Protein AF-A0A7S2PUB2-F1 (afdb_monomer_lite)

Foldseek 3Di:
DVCDPPDDQDWDDAPPVRPDTHSPDFDDQQAFDKDWDFDADDDPDPPQDPGDPVSRHDGPDIDGGWHFPPQADEAEAEAQAWDKDFQGDGGQAAFQKKWFWFQDAADSPDPPFTHQFPQAAPSRIWDTADPGRGMTTGDPPPSRGRNGAFDKIWTFIDGHPDPRDGSNRRSHTNHIYTYWDFPPPPDDDDDDPPDWDKAFQGHGHQAAFQDKDFAAPDPPDQGQDQQFAQSRIWDTADPSNGMTGGPPDLDPPDDPPDPNRSHD

Secondary structure (DSSP, 8-state):
-TT--SS--PPPPPBGGGTB----SS---SPSEEEEEEE-PPPSSTT----SGGG--EEEEEEEE-EESSS-EEEEEETTS-EEE----EES--TT-EEEEESS---TT--SPP-B-TT-GGGGBPPPPBTTTTBEEE--GGG----SPSEEEEEEEE-TTS--SSGGG--EEEEEEEEEEESSS-------TTS--EE----EES--TT---B--SSTTSS-PPTT-GGGGBPPPPBTTTTBEESSSS----TTS---TTT--

pLDDT: mean 85.51, std 14.09, range [28.73, 97.69]

Structure (mmCIF, N/CA/C/O backbone):
data_AF-A0A7S2PUB2-F1
#
_entry.id   AF-A0A7S2PUB2-F1
#
loop_
_atom_site.group_PDB
_atom_site.id
_atom_site.type_symbol
_atom_site.label_atom_id
_atom_site.label_alt_id
_atom_site.label_comp_id
_atom_site.label_asym_id
_atom_site.label_entity_id
_atom_site.label_seq_id
_atom_site.pdbx_PDB_ins_code
_atom_site.Cartn_x
_atom_site.Cartn_y
_atom_site.Cartn_z
_atom_site.occupancy
_atom_site.B_iso_or_equiv
_atom_site.auth_seq_id
_atom_site.auth_comp_id
_atom_site.auth_asym_id
_atom_site.auth_atom_id
_atom_site.pdbx_PDB_model_num
ATOM 1 N N . ASN A 1 1 ? -8.194 2.544 -19.625 1.00 35.78 1 ASN A N 1
ATOM 2 C CA . ASN A 1 1 ? -7.190 2.677 -18.557 1.00 35.78 1 ASN A CA 1
ATOM 3 C C . ASN A 1 1 ? -6.970 4.168 -18.332 1.00 35.78 1 ASN A C 1
ATOM 5 O O . ASN A 1 1 ? -6.420 4.793 -19.231 1.00 35.78 1 ASN A O 1
ATOM 9 N N . PRO A 1 2 ? -7.516 4.771 -17.263 1.00 28.73 2 PRO A N 1
ATOM 10 C CA . PRO A 1 2 ? -7.493 6.224 -17.072 1.00 28.73 2 PRO A CA 1
ATOM 11 C C . PRO A 1 2 ? -6.107 6.784 -16.695 1.00 28.73 2 PRO A C 1
ATOM 13 O O . PRO A 1 2 ? -5.958 7.994 -16.638 1.00 28.73 2 PRO A O 1
ATOM 16 N N . ALA A 1 3 ? -5.095 5.926 -16.526 1.00 44.19 3 ALA A N 1
ATOM 17 C CA . ALA A 1 3 ? -3.694 6.294 -16.316 1.00 44.19 3 ALA A CA 1
ATOM 18 C C . ALA A 1 3 ? -2.796 5.815 -17.476 1.00 44.19 3 ALA A C 1
ATOM 20 O O . ALA A 1 3 ? -1.755 5.199 -17.267 1.00 44.19 3 ALA A O 1
ATOM 21 N N . ALA A 1 4 ? -3.215 6.019 -18.730 1.00 41.09 4 ALA A N 1
ATOM 22 C CA . ALA A 1 4 ? -2.257 5.908 -19.829 1.00 41.09 4 ALA A CA 1
ATOM 23 C C . ALA A 1 4 ? -1.217 7.031 -19.645 1.00 41.09 4 ALA A C 1
ATOM 25 O O . ALA A 1 4 ? -1.635 8.181 -19.487 1.00 41.09 4 ALA A O 1
ATOM 26 N N . PRO A 1 5 ? 0.098 6.740 -19.635 1.00 52.00 5 PRO A N 1
ATOM 27 C CA . PRO A 1 5 ? 1.104 7.782 -19.491 1.00 52.00 5 PRO A CA 1
ATOM 28 C C . PRO A 1 5 ? 0.893 8.841 -20.575 1.00 52.00 5 PRO A C 1
ATOM 30 O O . PRO A 1 5 ? 0.582 8.515 -21.724 1.00 52.00 5 PRO A O 1
ATOM 33 N N . GLY A 1 6 ? 1.070 10.114 -20.218 1.00 50.59 6 GLY A N 1
ATOM 34 C CA . GLY A 1 6 ? 0.914 11.252 -21.134 1.00 50.59 6 GLY A CA 1
ATOM 35 C C . GLY A 1 6 ? 1.875 11.244 -22.336 1.00 50.59 6 GLY A C 1
ATOM 36 O O . GLY A 1 6 ? 1.812 12.145 -23.169 1.00 50.59 6 GLY A O 1
ATOM 37 N N . GLY A 1 7 ? 2.744 10.232 -22.453 1.00 61.38 7 GLY A N 1
ATOM 38 C CA . GLY A 1 7 ? 3.671 10.024 -23.557 1.00 61.38 7 GLY A CA 1
ATOM 39 C C . GLY A 1 7 ? 3.946 8.542 -23.832 1.00 61.38 7 GLY A C 1
ATOM 40 O O . GLY A 1 7 ? 3.734 7.670 -22.992 1.00 61.38 7 GLY A O 1
ATOM 41 N N . LEU A 1 8 ? 4.425 8.259 -25.044 1.00 70.38 8 LEU A N 1
ATOM 42 C CA . LEU A 1 8 ? 4.936 6.941 -25.422 1.00 70.38 8 LEU A CA 1
ATOM 43 C C . LEU A 1 8 ? 6.273 6.676 -24.699 1.00 70.38 8 LEU A C 1
ATOM 45 O O . LEU A 1 8 ? 7.053 7.619 -24.558 1.00 70.38 8 LEU A O 1
ATOM 49 N N . PRO A 1 9 ? 6.593 5.426 -24.305 1.00 77.50 9 PRO A N 1
ATOM 50 C CA . PRO A 1 9 ? 7.840 5.070 -23.613 1.00 77.50 9 PRO A CA 1
ATOM 51 C C . PRO A 1 9 ? 9.048 5.032 -24.571 1.00 77.50 9 PRO A C 1
ATOM 53 O O . PRO A 1 9 ? 9.783 4.047 -24.656 1.00 77.50 9 PRO A O 1
ATOM 56 N N . ILE A 1 10 ? 9.235 6.097 -25.346 1.00 84.62 10 ILE A N 1
ATOM 57 C CA . ILE A 1 10 ? 10.332 6.249 -26.299 1.00 84.62 10 ILE A CA 1
ATOM 58 C C . ILE A 1 10 ? 11.530 6.825 -25.542 1.00 84.62 10 ILE A C 1
ATOM 60 O O . ILE A 1 10 ? 11.405 7.846 -24.865 1.00 84.62 10 ILE A O 1
ATOM 64 N N . SER A 1 11 ? 12.691 6.175 -25.651 1.00 86.56 11 SER A N 1
ATOM 65 C CA . SER A 1 11 ? 13.925 6.715 -25.084 1.00 86.56 11 SER A CA 1
ATOM 66 C C . SER A 1 11 ? 14.281 8.039 -25.757 1.00 86.56 11 SER A C 1
ATOM 68 O O . SER A 1 11 ? 13.934 8.294 -26.912 1.00 86.56 11 SER A O 1
ATOM 70 N N . GLN A 1 12 ? 15.085 8.852 -25.088 1.00 84.94 12 GLN A N 1
ATOM 71 C CA . GLN A 1 12 ? 15.802 9.915 -25.777 1.00 84.94 12 GLN A CA 1
ATOM 72 C C . GLN A 1 12 ? 16.770 9.325 -26.822 1.00 84.94 12 GLN A C 1
ATOM 74 O O . GLN A 1 12 ? 17.041 8.116 -26.841 1.00 84.94 12 GLN A O 1
ATOM 79 N N . ALA A 1 13 ? 17.266 10.178 -27.722 1.00 83.81 13 ALA A N 1
ATOM 80 C CA . ALA A 1 13 ? 18.209 9.761 -28.753 1.00 83.81 13 ALA A CA 1
ATOM 81 C C . ALA A 1 13 ? 19.461 9.148 -28.112 1.00 83.81 13 ALA A C 1
ATOM 83 O O . ALA A 1 13 ? 19.980 9.665 -27.124 1.00 83.81 13 ALA A O 1
ATOM 84 N N . ALA A 1 14 ? 19.935 8.042 -28.684 1.00 87.12 14 ALA A N 1
ATOM 85 C CA . ALA A 1 14 ? 21.073 7.323 -28.141 1.00 87.12 14 ALA A CA 1
ATOM 86 C C . ALA A 1 14 ? 22.329 8.208 -28.109 1.00 87.12 14 ALA A C 1
ATOM 88 O O . ALA A 1 14 ? 22.644 8.897 -29.083 1.00 87.12 14 ALA A O 1
ATOM 89 N N . VAL A 1 15 ? 23.064 8.154 -27.002 1.00 86.50 15 VAL A N 1
ATOM 90 C CA . VAL A 1 15 ? 24.342 8.858 -26.814 1.00 86.50 15 VAL A CA 1
ATOM 91 C C . VAL A 1 15 ? 25.502 7.861 -26.831 1.00 86.50 15 VAL A C 1
ATOM 93 O O . VAL A 1 15 ? 25.302 6.668 -27.063 1.00 86.50 15 VAL A O 1
ATOM 96 N N . ALA A 1 16 ? 26.733 8.350 -26.646 1.00 88.38 16 ALA A N 1
ATOM 97 C CA . ALA A 1 16 ? 27.944 7.522 -26.609 1.00 88.38 16 ALA A CA 1
ATOM 98 C C . ALA A 1 16 ? 28.097 6.602 -27.843 1.00 88.38 16 ALA A C 1
ATOM 100 O O . ALA A 1 16 ? 28.327 5.406 -27.723 1.00 88.38 16 ALA A O 1
ATOM 101 N N . ASN A 1 17 ? 27.953 7.159 -29.051 1.00 86.00 17 ASN A N 1
ATOM 102 C CA . ASN A 1 17 ? 27.989 6.401 -30.313 1.00 86.00 17 ASN A CA 1
ATOM 103 C C . ASN A 1 17 ? 26.926 5.289 -30.410 1.00 86.00 17 ASN A C 1
ATOM 105 O O . ASN A 1 17 ? 27.150 4.264 -31.049 1.00 86.00 17 ASN A O 1
ATOM 109 N N . GLY A 1 18 ? 25.755 5.500 -29.805 1.00 82.88 18 GLY A N 1
ATOM 110 C CA . GLY A 1 18 ? 24.614 4.596 -29.936 1.00 82.88 18 GLY A CA 1
ATOM 111 C C . GLY A 1 18 ? 24.583 3.455 -28.922 1.00 82.88 18 GLY A C 1
ATOM 112 O O . GLY A 1 18 ? 23.776 2.543 -29.079 1.00 82.88 18 GLY A O 1
ATOM 113 N N . THR A 1 19 ? 25.439 3.483 -27.900 1.00 87.81 19 THR A N 1
ATOM 114 C CA . THR A 1 19 ? 25.488 2.433 -26.871 1.00 87.81 19 THR A CA 1
ATOM 115 C C . THR A 1 19 ? 24.647 2.757 -25.641 1.00 87.81 19 THR A C 1
ATOM 117 O O . THR A 1 19 ? 24.327 1.853 -24.875 1.00 87.81 19 THR A O 1
ATOM 120 N N . HIS A 1 20 ? 24.295 4.027 -25.419 1.00 88.94 20 HIS A N 1
ATOM 121 C CA . HIS A 1 20 ? 23.603 4.473 -24.209 1.00 88.94 20 HIS A CA 1
ATOM 122 C C . HIS A 1 20 ? 22.223 5.040 -24.549 1.00 88.94 20 HIS A C 1
ATOM 124 O O . HIS A 1 20 ? 22.101 5.951 -25.370 1.00 88.94 20 HIS A O 1
ATOM 130 N N . PHE A 1 21 ? 21.197 4.537 -23.865 1.00 88.00 21 PHE A N 1
ATOM 131 C CA . PHE A 1 21 ? 19.800 4.951 -23.998 1.00 88.00 21 PHE A CA 1
ATOM 132 C C . PHE A 1 21 ? 19.269 5.368 -22.627 1.00 88.00 21 PHE A C 1
ATOM 134 O O . PHE A 1 21 ? 19.649 4.789 -21.612 1.00 88.00 21 PHE A O 1
ATOM 141 N N . TYR A 1 22 ? 18.405 6.379 -22.592 1.00 85.75 22 TYR A N 1
ATOM 142 C CA . TYR A 1 22 ? 17.863 6.924 -21.350 1.00 85.75 22 TYR A CA 1
ATOM 143 C C . TYR A 1 22 ? 16.426 7.407 -21.556 1.00 85.75 22 TYR A C 1
ATOM 145 O O . TYR A 1 22 ? 16.087 7.942 -22.611 1.00 85.75 22 TYR A O 1
ATOM 153 N N . TRP A 1 23 ? 15.574 7.224 -20.548 1.00 85.69 23 TRP A N 1
ATOM 154 C CA . TRP A 1 23 ? 14.140 7.550 -20.593 1.00 85.69 23 TRP A CA 1
ATOM 155 C C . TRP A 1 23 ? 13.808 8.829 -19.808 1.00 85.69 23 TRP A C 1
ATOM 157 O O . TRP A 1 23 ? 12.678 9.054 -19.391 1.00 85.69 23 TRP A O 1
ATOM 167 N N . GLY A 1 24 ? 14.804 9.706 -19.654 1.00 82.00 24 GLY A N 1
ATOM 168 C CA . GLY A 1 24 ? 14.689 10.940 -18.883 1.00 82.00 24 GLY A CA 1
ATOM 169 C C . GLY A 1 24 ? 14.922 10.728 -17.387 1.00 82.00 24 GLY A C 1
ATOM 170 O O . GLY A 1 24 ? 15.603 9.788 -16.987 1.00 82.00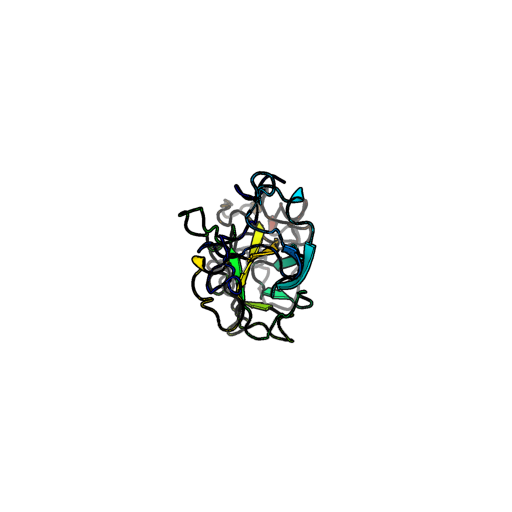 24 GLY A O 1
ATOM 171 N N . HIS A 1 25 ? 14.390 11.650 -16.584 1.00 81.12 25 HIS A N 1
ATOM 172 C CA . HIS A 1 25 ? 14.598 11.709 -15.131 1.00 81.12 25 HIS A CA 1
ATOM 173 C C . HIS A 1 25 ? 13.385 11.237 -14.319 1.00 81.12 25 HIS A C 1
ATOM 175 O O . HIS A 1 25 ? 13.434 11.248 -13.095 1.00 81.12 25 HIS A O 1
ATOM 181 N N . VAL A 1 26 ? 12.295 10.858 -14.990 1.00 82.12 26 VAL A N 1
ATOM 182 C CA . VAL A 1 26 ? 11.083 10.366 -14.332 1.00 82.12 26 VAL A CA 1
ATOM 183 C C . VAL A 1 26 ? 11.307 8.902 -13.939 1.00 82.12 26 VAL A C 1
ATOM 185 O O . VAL A 1 26 ? 11.663 8.108 -14.815 1.00 82.12 26 VAL A O 1
ATOM 188 N N . PRO A 1 27 ? 11.119 8.531 -12.659 1.00 84.00 27 PRO A N 1
ATOM 189 C CA . PRO A 1 27 ? 11.226 7.148 -12.215 1.00 84.00 27 PRO A CA 1
ATOM 190 C C . PRO A 1 27 ? 10.280 6.220 -12.979 1.00 84.00 27 PRO A C 1
ATOM 192 O O . PRO A 1 27 ? 9.153 6.580 -13.319 1.00 84.00 27 PRO A O 1
ATOM 195 N N . VAL A 1 28 ? 10.742 5.000 -13.240 1.00 87.19 28 VAL A N 1
ATOM 196 C CA . VAL A 1 28 ? 9.928 3.962 -13.872 1.00 87.19 28 VAL A CA 1
ATOM 197 C C . VAL A 1 28 ? 8.985 3.376 -12.820 1.00 87.19 28 VAL A C 1
ATOM 199 O O . VAL A 1 28 ? 9.444 2.756 -11.869 1.00 87.19 28 VAL A O 1
ATOM 202 N N . SER A 1 29 ? 7.674 3.551 -13.002 1.00 87.88 29 SER A N 1
ATOM 203 C CA . SER A 1 29 ? 6.628 3.056 -12.087 1.00 87.88 29 SER A CA 1
ATOM 204 C C . SER A 1 29 ? 5.840 1.855 -12.627 1.00 87.88 29 SER A C 1
ATOM 206 O O . SER A 1 29 ? 4.866 1.418 -12.016 1.00 87.88 29 SER A O 1
ATOM 208 N N . THR A 1 30 ? 6.227 1.312 -13.788 1.00 88.19 30 THR A N 1
ATOM 209 C CA . THR A 1 30 ? 5.590 0.101 -14.332 1.00 88.19 30 THR A CA 1
ATOM 210 C C . THR A 1 30 ? 5.931 -1.115 -13.459 1.00 88.19 30 THR A C 1
ATOM 212 O O . THR A 1 30 ? 7.037 -1.163 -12.919 1.00 88.19 30 THR A O 1
ATOM 215 N N . PRO A 1 31 ? 5.034 -2.113 -13.335 1.00 91.06 31 PRO A N 1
ATOM 216 C CA . PRO A 1 31 ? 5.314 -3.335 -12.582 1.00 91.06 31 PRO A CA 1
ATOM 217 C C . PRO A 1 31 ? 6.600 -4.030 -13.030 1.00 91.06 31 PRO A C 1
ATOM 219 O O . PRO A 1 31 ? 6.976 -3.938 -14.201 1.00 91.06 31 PRO A O 1
ATOM 222 N N . GLY A 1 32 ? 7.234 -4.790 -12.138 1.00 93.06 32 GLY A N 1
ATOM 223 C CA . GLY A 1 32 ? 8.369 -5.634 -12.506 1.00 93.06 32 GLY A CA 1
ATOM 224 C C . GLY A 1 32 ? 7.998 -6.646 -13.595 1.00 93.06 32 GLY A C 1
ATOM 225 O O . GLY A 1 32 ? 6.824 -6.894 -13.868 1.00 93.06 32 GLY A O 1
ATOM 226 N N . GLY A 1 33 ? 8.993 -7.229 -14.256 1.00 92.88 33 GLY A N 1
ATOM 227 C CA . GLY A 1 33 ? 8.762 -8.258 -15.266 1.00 92.88 33 GLY A CA 1
ATOM 228 C C . GLY A 1 33 ? 9.744 -8.238 -16.427 1.00 92.88 33 GLY A C 1
ATOM 229 O O . GLY A 1 33 ? 10.770 -7.559 -16.419 1.00 92.88 33 GLY A O 1
ATOM 230 N N . LEU A 1 34 ? 9.410 -9.023 -17.449 1.00 93.19 34 LEU A N 1
ATOM 231 C CA . LEU A 1 34 ? 10.197 -9.174 -18.669 1.00 93.19 34 LEU A CA 1
ATOM 232 C C . LEU A 1 34 ? 9.532 -8.399 -19.806 1.00 93.19 34 LEU A C 1
ATOM 234 O O . LEU A 1 34 ? 8.451 -8.758 -20.276 1.00 93.19 34 LEU A O 1
ATOM 238 N N . TYR A 1 35 ? 10.206 -7.355 -20.269 1.00 92.50 35 TYR A N 1
ATOM 239 C CA . TYR A 1 35 ? 9.751 -6.486 -21.348 1.00 92.50 35 TYR A CA 1
ATOM 240 C C . TYR A 1 35 ? 10.625 -6.674 -22.587 1.00 92.50 35 TYR A C 1
ATOM 242 O O . TYR A 1 35 ? 11.792 -7.035 -22.485 1.00 92.50 35 TYR A O 1
ATOM 250 N N . ARG A 1 36 ? 10.093 -6.411 -23.784 1.00 93.81 36 ARG A N 1
ATOM 251 C CA . ARG A 1 36 ? 10.906 -6.431 -25.012 1.00 93.81 36 ARG A CA 1
ATOM 252 C C . ARG A 1 36 ? 11.543 -5.074 -25.261 1.00 93.81 36 ARG A C 1
ATOM 254 O O . ARG A 1 36 ? 10.848 -4.059 -25.292 1.00 93.81 36 ARG A O 1
ATOM 261 N N . LEU A 1 37 ? 12.843 -5.077 -25.527 1.00 92.44 37 LEU A N 1
ATOM 262 C CA . LEU A 1 37 ? 13.561 -3.928 -26.059 1.00 92.44 37 LEU A CA 1
ATOM 263 C C . LEU A 1 37 ? 13.349 -3.894 -27.565 1.00 92.44 37 LEU A C 1
ATOM 265 O O . LEU A 1 37 ? 13.851 -4.738 -28.298 1.00 92.44 37 LEU A O 1
ATOM 269 N N . CYS A 1 38 ? 12.587 -2.912 -28.027 1.00 93.06 38 CYS A N 1
ATOM 270 C CA . CYS A 1 38 ? 12.308 -2.736 -29.443 1.00 93.06 38 CYS A CA 1
ATOM 271 C C . CYS A 1 38 ? 13.112 -1.542 -29.964 1.00 93.06 38 CYS A C 1
ATOM 273 O O . CYS A 1 38 ? 13.086 -0.467 -29.368 1.00 93.06 38 CYS A O 1
ATOM 275 N N . TRP A 1 39 ? 13.827 -1.725 -31.070 1.00 91.31 39 TRP A N 1
ATOM 276 C CA . TRP A 1 39 ? 14.733 -0.733 -31.642 1.00 91.31 39 TRP A CA 1
ATOM 277 C C . TRP A 1 39 ? 14.207 -0.151 -32.955 1.00 91.31 39 TRP A C 1
ATOM 279 O O . TRP A 1 39 ? 13.583 -0.837 -33.774 1.00 91.31 39 TRP A O 1
ATOM 289 N N . CYS A 1 40 ? 14.516 1.130 -33.153 1.00 88.38 40 CYS A N 1
ATOM 290 C CA . CYS A 1 40 ? 14.295 1.888 -34.374 1.00 88.38 40 CYS A CA 1
ATOM 291 C C . CYS A 1 40 ? 15.574 2.661 -34.723 1.00 88.38 40 CYS A C 1
ATOM 293 O O . CYS A 1 40 ? 16.226 3.237 -33.850 1.00 88.38 40 CYS A O 1
ATOM 295 N N . SER A 1 41 ? 15.929 2.693 -36.007 1.00 85.75 41 SER A N 1
ATOM 296 C CA . SER A 1 41 ? 17.021 3.529 -36.499 1.00 85.75 41 SER A CA 1
ATOM 297 C C . SER A 1 41 ? 16.575 4.987 -36.590 1.00 85.75 41 SER A C 1
ATOM 299 O O . SER A 1 41 ? 15.669 5.295 -37.367 1.00 85.75 41 SER A O 1
ATOM 301 N N . ASN A 1 42 ? 17.257 5.890 -35.882 1.00 71.88 42 ASN A N 1
ATOM 302 C CA . ASN A 1 42 ? 17.163 7.329 -36.145 1.00 71.88 42 ASN A CA 1
ATOM 303 C C . ASN A 1 42 ? 17.570 7.583 -37.614 1.00 71.88 42 ASN A C 1
ATOM 305 O O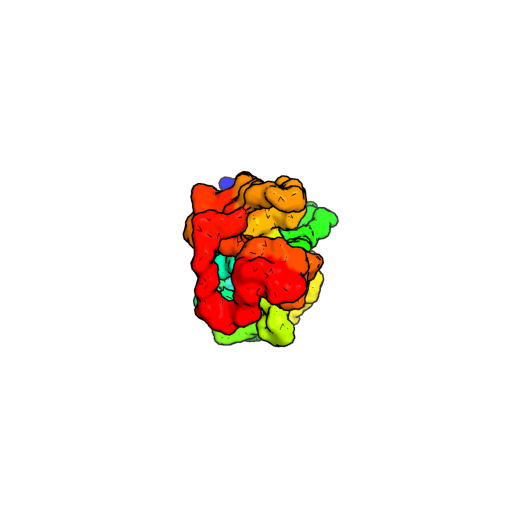 . ASN A 1 42 ? 18.578 7.017 -38.057 1.00 71.88 42 ASN A O 1
ATOM 309 N N . PRO A 1 43 ? 16.809 8.350 -38.411 1.00 64.06 43 PRO A N 1
ATOM 310 C CA . PRO A 1 43 ? 16.974 8.331 -39.849 1.00 64.06 43 PRO A CA 1
ATOM 311 C C . PRO A 1 43 ? 18.300 8.949 -40.285 1.00 64.06 43 PRO A C 1
ATOM 313 O O . PRO A 1 43 ? 18.557 10.128 -40.068 1.00 64.06 43 PRO A O 1
ATOM 316 N N . VAL A 1 44 ? 19.071 8.180 -41.053 1.00 56.62 44 VAL A N 1
ATOM 317 C CA . VAL A 1 44 ? 19.894 8.740 -42.139 1.00 56.62 44 VAL A CA 1
ATOM 318 C C . VAL A 1 44 ? 19.004 9.038 -43.372 1.00 56.62 44 VAL A C 1
ATOM 320 O O . VAL A 1 44 ? 19.436 9.704 -44.306 1.00 56.62 44 VAL A O 1
ATOM 323 N N . ALA A 1 45 ? 17.739 8.581 -43.380 1.00 53.06 45 ALA A N 1
ATOM 324 C CA . ALA A 1 45 ? 16.797 8.684 -44.500 1.00 53.06 45 ALA A CA 1
ATOM 325 C C . ALA A 1 45 ? 15.422 9.257 -44.082 1.00 53.06 45 ALA A C 1
ATOM 327 O O . ALA A 1 45 ? 14.857 8.786 -43.101 1.00 53.06 45 ALA A O 1
ATOM 328 N N . PRO A 1 46 ? 14.802 10.170 -44.854 1.00 55.41 46 PRO A N 1
ATOM 329 C CA . PRO A 1 46 ? 13.631 10.976 -44.451 1.00 55.41 46 PRO A CA 1
ATOM 330 C C . PRO A 1 46 ? 12.322 10.215 -44.130 1.00 55.41 46 PRO A C 1
ATOM 332 O O . PRO A 1 46 ? 11.315 10.850 -43.833 1.00 55.41 46 PRO A O 1
ATOM 335 N N . ALA A 1 47 ? 12.309 8.878 -44.195 1.00 57.53 47 ALA A N 1
ATOM 336 C CA . ALA A 1 47 ? 11.130 8.032 -43.992 1.00 57.53 47 ALA A CA 1
ATOM 337 C C . ALA A 1 47 ? 11.144 7.190 -42.695 1.00 57.53 47 ALA A C 1
ATOM 339 O O . ALA A 1 47 ? 10.127 6.574 -42.379 1.00 57.53 47 ALA A O 1
ATOM 340 N N . ALA A 1 48 ? 12.255 7.133 -41.949 1.00 60.81 48 ALA A N 1
ATOM 341 C CA . ALA A 1 48 ? 12.329 6.382 -40.690 1.00 60.81 48 ALA A CA 1
ATOM 342 C C . ALA A 1 48 ? 12.133 7.331 -39.503 1.00 60.81 48 ALA A C 1
ATOM 344 O O . ALA A 1 48 ? 13.083 7.932 -39.026 1.00 60.81 48 ALA A O 1
ATOM 345 N N . ASN A 1 49 ? 10.900 7.488 -39.029 1.00 75.94 49 ASN A N 1
ATOM 346 C CA . ASN A 1 49 ? 10.626 8.275 -37.828 1.00 75.94 49 ASN A CA 1
ATOM 347 C C . ASN A 1 49 ? 10.452 7.320 -36.650 1.00 75.94 49 ASN A C 1
ATOM 349 O O . ASN A 1 49 ? 9.607 6.446 -36.729 1.00 75.94 49 ASN A O 1
ATOM 353 N N . CYS A 1 50 ? 11.203 7.479 -35.560 1.00 85.69 50 CYS A N 1
ATOM 354 C CA . CYS A 1 50 ? 11.022 6.693 -34.331 1.00 85.69 50 CYS A CA 1
ATOM 355 C C . CYS A 1 50 ? 9.970 7.359 -33.431 1.00 85.69 50 CYS A C 1
ATOM 357 O O . CYS A 1 50 ? 10.274 7.809 -32.329 1.00 85.69 50 CYS A O 1
ATOM 359 N N . SER A 1 51 ? 8.749 7.517 -33.952 1.00 84.25 51 SER A N 1
ATOM 360 C CA . SER A 1 51 ? 7.720 8.400 -33.371 1.00 84.25 51 SER A CA 1
ATOM 361 C C . SER A 1 51 ? 6.491 7.663 -32.840 1.00 84.25 51 SER A C 1
ATOM 363 O O . SER A 1 51 ? 5.710 8.226 -32.073 1.00 84.25 51 SER A O 1
ATOM 365 N N . ARG A 1 52 ? 6.296 6.410 -33.255 1.00 86.38 52 ARG A N 1
ATOM 366 C CA . ARG A 1 52 ? 5.170 5.550 -32.887 1.00 86.38 52 ARG A CA 1
ATOM 367 C C . ARG A 1 52 ? 5.686 4.164 -32.509 1.00 86.38 52 ARG A C 1
ATOM 369 O O . ARG A 1 52 ? 6.704 3.736 -33.049 1.00 86.38 52 ARG A O 1
ATOM 376 N N . PRO A 1 53 ? 4.959 3.395 -31.678 1.00 87.62 53 PRO A N 1
ATOM 377 C CA . PRO A 1 53 ? 5.363 2.030 -31.331 1.00 87.62 53 PRO A CA 1
ATOM 378 C C . PRO A 1 53 ? 5.598 1.131 -32.554 1.00 87.62 53 PRO A C 1
ATOM 380 O O . PRO A 1 53 ? 6.499 0.302 -32.552 1.00 87.62 53 PRO A O 1
ATOM 383 N N . SER A 1 54 ? 4.840 1.341 -33.637 1.00 87.88 54 SER A N 1
ATOM 384 C CA . SER A 1 54 ? 4.965 0.603 -34.903 1.00 87.88 54 SER A CA 1
ATOM 385 C C . SER A 1 54 ? 6.294 0.794 -35.641 1.00 87.88 54 SER A C 1
ATOM 387 O O . SER A 1 54 ? 6.566 0.059 -36.598 1.00 87.88 54 SER A O 1
ATOM 389 N N . ASP A 1 55 ? 7.083 1.793 -35.246 1.00 87.62 55 ASP A N 1
ATOM 390 C CA . ASP A 1 55 ? 8.361 2.135 -35.872 1.00 87.62 55 ASP A CA 1
ATOM 391 C C . ASP A 1 55 ? 9.513 1.320 -35.249 1.00 87.62 55 ASP A C 1
ATOM 393 O O . ASP A 1 55 ? 10.528 1.062 -35.896 1.00 87.62 55 ASP A O 1
ATOM 397 N N . PHE A 1 56 ? 9.324 0.818 -34.024 1.00 90.38 56 PHE A N 1
ATOM 398 C CA . PHE A 1 56 ? 10.283 0.000 -33.279 1.00 90.38 56 PHE A CA 1
ATOM 399 C C . PHE A 1 56 ? 10.081 -1.485 -33.597 1.00 90.38 56 PHE A C 1
ATOM 401 O O . PHE A 1 56 ? 9.543 -2.251 -32.804 1.00 90.38 56 PHE A O 1
ATOM 408 N N . ARG A 1 57 ? 10.453 -1.892 -34.815 1.00 88.94 57 ARG A N 1
ATOM 409 C CA . ARG A 1 57 ? 10.163 -3.245 -35.333 1.00 88.94 57 ARG A CA 1
ATOM 410 C C . ARG A 1 57 ? 11.235 -4.287 -35.038 1.00 88.94 57 ARG A C 1
ATOM 412 O O . ARG A 1 57 ? 10.978 -5.474 -35.221 1.00 88.94 57 ARG A O 1
ATOM 419 N N . THR A 1 58 ? 12.432 -3.856 -34.656 1.00 92.00 58 THR A N 1
ATOM 420 C CA . THR A 1 58 ? 13.561 -4.768 -34.439 1.00 92.00 58 THR A CA 1
ATOM 421 C C . THR A 1 58 ? 13.600 -5.172 -32.976 1.00 92.00 58 THR A C 1
ATOM 423 O O . THR A 1 58 ? 13.717 -4.303 -32.118 1.00 92.00 58 THR A O 1
ATOM 426 N N . ASP A 1 59 ? 13.515 -6.469 -32.689 1.00 94.94 59 ASP A N 1
ATOM 427 C CA . ASP A 1 59 ? 13.748 -6.992 -31.342 1.00 94.94 59 ASP A CA 1
ATOM 428 C C . ASP A 1 59 ? 15.247 -6.899 -31.025 1.00 94.94 59 ASP A C 1
ATOM 430 O O . ASP A 1 59 ? 16.076 -7.520 -31.692 1.00 94.94 59 ASP A O 1
ATOM 434 N N . ALA A 1 60 ? 15.587 -6.060 -30.053 1.00 93.25 60 ALA A N 1
ATOM 435 C CA . ALA A 1 60 ? 16.946 -5.835 -29.583 1.00 93.25 60 ALA A CA 1
ATOM 436 C C . ALA A 1 60 ? 17.266 -6.637 -28.311 1.00 93.25 60 ALA A C 1
ATOM 438 O O . ALA A 1 60 ? 18.406 -6.595 -27.846 1.00 93.25 60 ALA A O 1
ATOM 439 N N . GLY A 1 61 ? 16.294 -7.362 -27.746 1.00 94.88 61 GLY A N 1
ATOM 440 C CA . GLY A 1 61 ? 16.473 -8.187 -26.557 1.00 94.88 61 GLY A CA 1
ATOM 441 C C . GLY A 1 61 ? 15.384 -7.997 -25.504 1.00 94.88 61 GLY A C 1
ATOM 442 O O . GLY A 1 61 ? 14.301 -7.471 -25.757 1.00 94.88 61 GLY A O 1
ATOM 443 N N . THR A 1 62 ? 15.680 -8.442 -24.282 1.00 94.81 62 THR A N 1
ATOM 444 C CA . THR A 1 62 ? 14.759 -8.380 -23.138 1.00 94.81 62 THR A CA 1
ATOM 445 C C . THR A 1 62 ? 15.256 -7.372 -22.107 1.00 94.81 62 THR A C 1
ATOM 447 O O . THR A 1 62 ? 16.421 -7.396 -21.719 1.00 94.81 62 THR A O 1
ATOM 450 N N . LEU A 1 63 ? 14.362 -6.498 -21.651 1.00 92.44 63 LEU A N 1
ATOM 451 C CA . LEU A 1 63 ? 14.544 -5.656 -20.479 1.00 92.44 63 LEU A CA 1
ATOM 452 C C . LEU A 1 63 ? 13.958 -6.383 -19.272 1.00 92.44 63 LEU A C 1
ATOM 454 O O . LEU A 1 63 ? 12.750 -6.603 -19.192 1.00 92.44 63 LEU A O 1
ATOM 458 N N . HIS A 1 64 ? 14.831 -6.747 -18.343 1.00 93.44 64 HIS A N 1
ATOM 459 C CA . HIS A 1 64 ? 14.449 -7.282 -17.047 1.00 93.44 64 HIS A CA 1
ATOM 460 C C . HIS A 1 64 ? 14.207 -6.098 -16.116 1.00 93.44 64 HIS A C 1
ATOM 462 O O . HIS A 1 64 ? 15.137 -5.342 -15.838 1.00 93.44 64 HIS A O 1
ATOM 468 N N . LEU A 1 65 ? 12.967 -5.920 -15.671 1.00 93.69 65 LEU A N 1
ATOM 469 C CA . LEU A 1 65 ? 12.618 -4.895 -14.701 1.00 93.69 65 LEU A CA 1
ATOM 470 C C . LEU A 1 65 ? 12.372 -5.552 -13.347 1.00 93.69 65 LEU A C 1
ATOM 472 O O . LEU A 1 65 ? 11.507 -6.418 -13.217 1.00 93.69 65 LEU A O 1
ATOM 476 N N . VAL A 1 66 ? 13.160 -5.143 -12.360 1.00 95.19 66 VAL A N 1
ATOM 477 C CA . VAL A 1 66 ? 13.043 -5.615 -10.982 1.00 95.19 66 VAL A CA 1
ATOM 478 C C . VAL A 1 66 ? 11.802 -5.007 -10.340 1.00 95.19 66 VAL A C 1
ATOM 480 O O . VAL A 1 66 ? 11.543 -3.817 -10.523 1.00 95.19 66 VAL A O 1
ATOM 483 N N . GLY A 1 67 ? 11.041 -5.817 -9.610 1.00 95.00 67 GLY A N 1
ATOM 484 C CA . GLY A 1 67 ? 9.935 -5.335 -8.789 1.00 95.00 67 GLY A CA 1
ATOM 485 C C . GLY A 1 67 ? 8.706 -6.250 -8.768 1.00 95.00 67 GLY A C 1
ATOM 486 O O . GLY A 1 67 ? 8.731 -7.359 -9.316 1.00 95.00 67 GLY A O 1
ATOM 487 N N . PRO A 1 68 ? 7.607 -5.787 -8.148 1.00 95.12 68 PRO A N 1
ATOM 488 C CA . PRO A 1 68 ? 6.381 -6.554 -7.954 1.00 95.12 68 PRO A CA 1
ATOM 489 C C . PRO A 1 68 ? 5.752 -7.014 -9.270 1.00 95.12 68 PRO A C 1
ATOM 491 O O . PRO A 1 68 ? 5.617 -6.238 -10.220 1.00 95.12 68 PRO A O 1
ATOM 494 N N . TRP A 1 69 ? 5.330 -8.277 -9.313 1.00 93.12 69 TRP A N 1
ATOM 495 C CA . TRP A 1 69 ? 4.680 -8.895 -10.468 1.00 93.12 69 TRP A CA 1
ATOM 496 C C . TRP A 1 69 ? 3.856 -10.121 -10.043 1.00 93.12 69 TRP A C 1
ATOM 498 O O . TRP A 1 69 ? 4.417 -11.014 -9.413 1.00 93.12 69 TRP A O 1
ATOM 508 N N . PRO A 1 70 ? 2.583 -10.243 -10.468 1.00 87.06 70 PRO A N 1
ATOM 509 C CA . PRO A 1 70 ? 1.832 -9.295 -11.292 1.00 87.06 70 PRO A CA 1
ATOM 510 C C . PRO A 1 70 ? 1.592 -7.973 -10.552 1.00 87.06 70 PRO A C 1
ATOM 512 O O . PRO A 1 70 ? 1.524 -7.939 -9.330 1.00 87.06 70 PRO A O 1
ATOM 515 N N . GLY A 1 71 ? 1.489 -6.868 -11.293 1.00 72.94 71 GLY A N 1
ATOM 516 C CA . GLY A 1 71 ? 1.537 -5.514 -10.719 1.00 72.94 71 GLY A CA 1
ATOM 517 C C . GLY A 1 71 ? 0.411 -5.115 -9.762 1.00 72.94 71 GLY A C 1
ATOM 518 O O . GLY A 1 71 ? 0.449 -4.022 -9.225 1.00 72.94 71 GLY A O 1
ATOM 519 N N . LEU A 1 72 ? -0.608 -5.950 -9.557 1.00 84.12 72 LEU A N 1
ATOM 520 C CA . LEU A 1 72 ? -1.699 -5.669 -8.625 1.00 84.12 72 LEU A CA 1
ATOM 521 C C . LEU A 1 72 ? -1.945 -6.897 -7.754 1.00 84.12 72 LEU A C 1
ATOM 523 O O . LEU A 1 72 ? -2.653 -7.824 -8.151 1.00 84.12 72 LEU A O 1
ATOM 527 N N . GLN A 1 73 ? -1.352 -6.890 -6.566 1.00 92.94 73 GLN A N 1
ATOM 528 C CA . GLN A 1 73 ? -1.536 -7.917 -5.548 1.00 92.94 73 GLN A CA 1
ATOM 529 C C . GLN A 1 73 ? -2.465 -7.406 -4.446 1.00 92.94 73 GLN A C 1
ATOM 531 O O . GLN A 1 73 ? -2.419 -6.240 -4.056 1.00 92.94 73 GLN A O 1
ATOM 536 N N . GLY A 1 74 ? -3.350 -8.278 -3.966 1.00 95.38 74 GLY A N 1
ATOM 537 C CA . GLY A 1 74 ? -4.272 -7.977 -2.873 1.00 95.38 74 GLY A CA 1
ATOM 538 C C . GLY A 1 74 ? -3.783 -8.579 -1.561 1.00 95.38 74 GLY A C 1
ATOM 539 O O . GLY A 1 74 ? -3.403 -9.755 -1.527 1.00 95.38 74 GLY A O 1
ATOM 540 N N . ARG A 1 75 ? -3.820 -7.785 -0.489 1.00 96.31 75 ARG A N 1
ATOM 541 C CA . ARG A 1 75 ? -3.527 -8.206 0.889 1.00 96.31 75 ARG A CA 1
ATOM 542 C C . ARG A 1 75 ? -4.574 -7.657 1.849 1.00 96.31 75 ARG A C 1
ATOM 544 O O . ARG A 1 75 ? -5.263 -6.693 1.523 1.00 96.31 75 ARG A O 1
ATOM 551 N N . THR A 1 76 ? -4.714 -8.290 3.010 1.00 96.50 76 THR A N 1
ATOM 552 C CA . THR A 1 76 ? -5.688 -7.890 4.033 1.00 96.50 76 THR A CA 1
ATOM 553 C C . THR A 1 76 ? -5.029 -7.848 5.405 1.00 96.50 76 THR A C 1
ATOM 555 O O . THR A 1 76 ? -4.341 -8.793 5.771 1.00 96.50 76 THR A O 1
ATOM 558 N N . CYS A 1 77 ? -5.281 -6.780 6.156 1.00 96.12 77 CYS A N 1
ATOM 559 C CA . CYS A 1 77 ? -4.944 -6.646 7.571 1.00 96.12 77 CYS A CA 1
ATOM 560 C C . CYS A 1 77 ? -6.185 -6.236 8.371 1.00 96.12 77 CYS A C 1
ATOM 562 O O . CYS A 1 77 ? -7.195 -5.821 7.801 1.00 96.12 77 CYS A O 1
ATOM 564 N N . VAL A 1 78 ? -6.122 -6.357 9.694 1.00 95.31 78 VAL A N 1
ATOM 565 C CA . VAL A 1 78 ? -7.225 -6.010 10.600 1.00 95.31 78 VAL A CA 1
ATOM 566 C C . VAL A 1 78 ? -6.760 -4.905 11.541 1.00 95.31 78 VAL A C 1
ATOM 568 O O . VAL A 1 78 ? -5.681 -4.996 12.127 1.00 95.31 78 VAL A O 1
ATOM 571 N N . ALA A 1 79 ? -7.562 -3.852 11.684 1.00 94.75 79 ALA A N 1
ATOM 572 C CA . ALA A 1 79 ? -7.277 -2.779 12.623 1.00 94.75 79 ALA A CA 1
ATOM 573 C C . ALA A 1 79 ? -7.254 -3.323 14.065 1.00 94.75 79 ALA A C 1
ATOM 575 O O . ALA A 1 79 ? -8.131 -4.078 14.475 1.00 94.75 79 ALA A O 1
ATOM 576 N N . GLY A 1 80 ? -6.246 -2.935 14.840 1.00 92.00 80 GLY A N 1
ATOM 577 C CA . GLY A 1 80 ? -5.977 -3.442 16.183 1.00 92.00 80 GLY A CA 1
ATOM 578 C C . GLY A 1 80 ? -5.173 -4.744 16.226 1.00 92.00 80 GLY A C 1
ATOM 579 O O . GLY A 1 80 ? -4.950 -5.248 17.322 1.00 92.00 80 GLY A O 1
ATOM 580 N N . GLN A 1 81 ? -4.722 -5.277 15.084 1.00 91.62 81 GLN A N 1
ATOM 581 C CA . GLN A 1 81 ? -3.860 -6.463 15.020 1.00 91.62 81 GLN A CA 1
ATOM 582 C C . GLN A 1 81 ? -2.501 -6.150 14.361 1.00 91.62 81 GLN A C 1
ATOM 584 O O . GLN A 1 81 ? -2.386 -5.168 13.610 1.00 91.62 81 GLN A O 1
ATOM 589 N N . PRO A 1 82 ? -1.465 -6.976 14.612 1.00 92.12 82 PRO A N 1
ATOM 590 C CA . PRO A 1 82 ? -0.246 -6.971 13.811 1.00 92.12 82 PRO A CA 1
ATOM 591 C C . PRO A 1 82 ? -0.566 -7.239 12.337 1.00 92.12 82 PRO A C 1
ATOM 593 O O . PRO A 1 82 ? -1.416 -8.069 12.013 1.00 92.12 82 PRO A O 1
ATOM 596 N N . CYS A 1 83 ? 0.115 -6.530 11.440 1.00 94.38 83 CYS A N 1
ATOM 597 C CA . CYS A 1 83 ? -0.085 -6.645 9.999 1.00 94.38 83 CYS A CA 1
ATOM 598 C C . CYS A 1 83 ? 1.176 -7.239 9.374 1.00 94.38 83 CYS A C 1
ATOM 600 O O . CYS A 1 83 ? 2.257 -6.660 9.472 1.00 94.38 83 CYS A O 1
ATOM 602 N N . ALA A 1 84 ? 1.032 -8.405 8.754 1.00 95.12 84 ALA A N 1
ATOM 603 C CA . ALA A 1 84 ? 2.087 -9.088 8.025 1.00 95.12 84 ALA A CA 1
ATOM 604 C C . ALA A 1 84 ? 1.465 -9.968 6.942 1.00 95.12 84 ALA A C 1
ATOM 606 O O . ALA A 1 84 ? 0.326 -10.427 7.080 1.00 95.12 84 ALA A O 1
ATOM 607 N N . PHE A 1 85 ? 2.206 -10.204 5.868 1.00 95.50 85 PHE A N 1
ATOM 608 C CA . PHE A 1 85 ? 1.828 -11.170 4.851 1.00 95.50 85 PHE A CA 1
ATOM 609 C C . PHE A 1 85 ? 3.051 -11.767 4.167 1.00 95.50 85 PHE A C 1
ATOM 611 O O . PHE A 1 85 ? 4.081 -11.114 4.012 1.00 95.50 85 PHE A O 1
ATOM 618 N N . ASP A 1 86 ? 2.853 -12.980 3.668 1.00 95.50 86 ASP A N 1
ATOM 619 C CA . ASP A 1 86 ? 3.817 -13.724 2.870 1.00 95.50 86 ASP A CA 1
ATOM 620 C C . ASP A 1 86 ? 3.340 -13.823 1.408 1.00 95.50 86 ASP A C 1
ATOM 622 O O . ASP A 1 86 ? 2.420 -13.110 0.967 1.00 95.50 86 ASP A O 1
ATOM 626 N N . ASP A 1 87 ? 3.976 -14.715 0.645 1.00 94.75 87 ASP A N 1
ATOM 627 C CA . ASP A 1 87 ? 3.649 -15.057 -0.742 1.00 94.75 87 ASP A CA 1
ATOM 628 C C . ASP A 1 87 ? 3.558 -13.840 -1.676 1.00 94.75 87 ASP A C 1
ATOM 630 O O . ASP A 1 87 ? 2.781 -13.827 -2.641 1.00 94.75 87 ASP A O 1
ATOM 634 N N . PHE A 1 88 ? 4.285 -12.764 -1.366 1.00 96.00 88 PHE A N 1
ATOM 635 C CA . PHE A 1 88 ? 4.401 -11.611 -2.245 1.00 96.00 88 PHE A CA 1
ATOM 636 C C . PHE A 1 88 ? 5.244 -11.997 -3.458 1.00 96.00 88 PHE A C 1
ATOM 638 O O . PHE A 1 88 ? 6.289 -12.634 -3.352 1.00 96.00 88 PHE A O 1
ATOM 645 N N . THR A 1 89 ? 4.738 -11.665 -4.638 1.00 95.62 89 THR A N 1
ATOM 646 C CA . THR A 1 89 ? 5.287 -12.146 -5.906 1.00 95.62 89 THR A CA 1
ATOM 647 C C . THR A 1 89 ? 5.926 -11.016 -6.694 1.00 95.62 89 THR A C 1
ATOM 649 O O . THR A 1 89 ? 5.468 -9.869 -6.692 1.00 95.62 89 THR A O 1
ATOM 652 N N . GLY A 1 90 ? 7.014 -11.328 -7.387 1.00 94.19 90 GLY A N 1
ATOM 653 C CA . GLY A 1 90 ? 7.705 -10.356 -8.210 1.00 94.19 90 GLY A CA 1
ATOM 654 C C . GLY A 1 90 ? 8.855 -10.936 -8.999 1.00 94.19 90 GLY A C 1
ATOM 655 O O . GLY A 1 90 ? 9.132 -12.133 -8.971 1.00 94.19 90 GLY A O 1
ATOM 656 N N . THR A 1 91 ? 9.491 -10.061 -9.765 1.00 94.12 91 THR A N 1
ATOM 657 C CA . THR A 1 91 ? 10.638 -10.387 -10.607 1.00 94.12 91 THR A CA 1
ATOM 658 C C . THR A 1 91 ? 11.882 -9.814 -9.945 1.00 94.12 91 THR A C 1
ATOM 660 O O . THR A 1 91 ? 11.991 -8.598 -9.822 1.00 94.12 91 THR A O 1
ATOM 663 N N . TYR A 1 92 ? 12.804 -10.690 -9.531 1.00 94.19 92 TYR A N 1
ATOM 664 C CA . TYR A 1 92 ? 14.042 -10.333 -8.817 1.00 94.19 92 TYR A CA 1
ATOM 665 C C . TYR A 1 92 ? 13.822 -9.525 -7.528 1.00 94.19 92 TYR A C 1
ATOM 667 O O . TYR A 1 92 ? 14.585 -8.606 -7.255 1.00 94.19 92 TYR A O 1
ATOM 675 N N . LEU A 1 93 ? 12.777 -9.852 -6.764 1.00 95.81 93 LEU A N 1
ATOM 676 C CA . LEU A 1 93 ? 12.623 -9.303 -5.417 1.00 95.81 93 LEU A CA 1
ATOM 677 C C . LEU A 1 93 ? 13.804 -9.720 -4.538 1.00 95.81 93 LEU A C 1
ATOM 679 O O . LEU A 1 93 ? 14.428 -10.758 -4.790 1.00 95.81 93 LEU A O 1
ATOM 683 N N . ASP A 1 94 ? 14.100 -8.902 -3.538 1.00 96.75 94 ASP A N 1
ATOM 684 C CA . ASP A 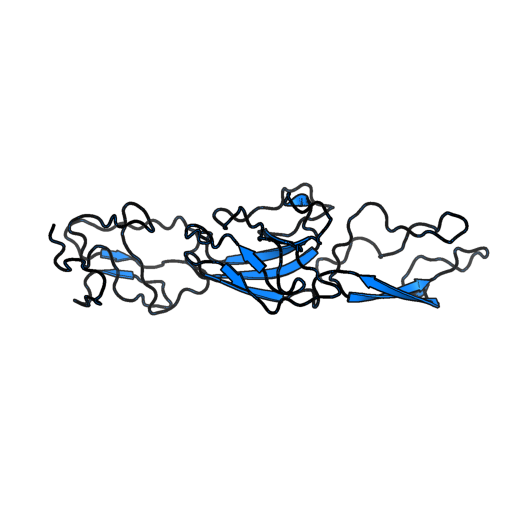1 94 ? 15.220 -9.129 -2.634 1.00 96.75 94 ASP A CA 1
ATOM 685 C C . ASP A 1 94 ? 14.802 -8.947 -1.175 1.00 96.75 94 ASP A C 1
ATOM 687 O O . ASP A 1 94 ? 13.865 -8.214 -0.841 1.00 96.75 94 ASP A O 1
ATOM 691 N N . SER A 1 95 ? 15.523 -9.622 -0.282 1.00 96.94 95 SER A N 1
ATOM 692 C CA . SER A 1 95 ? 15.407 -9.313 1.141 1.00 96.94 95 SER A CA 1
ATOM 693 C C . SER A 1 95 ? 15.917 -7.886 1.377 1.00 96.94 95 SER A C 1
ATOM 695 O O . SER A 1 95 ? 16.938 -7.495 0.815 1.00 96.94 95 SER A O 1
ATOM 697 N N . GLY A 1 96 ? 15.211 -7.104 2.192 1.00 96.50 96 GLY A N 1
ATOM 698 C CA . GLY A 1 96 ? 15.463 -5.662 2.339 1.00 96.50 96 GLY A CA 1
ATOM 699 C C . GLY A 1 96 ? 14.671 -4.769 1.381 1.00 96.50 96 GLY A C 1
ATOM 700 O O . GLY A 1 96 ? 14.795 -3.551 1.449 1.00 96.50 96 GLY A O 1
ATOM 701 N N . ASP A 1 97 ? 13.840 -5.332 0.498 1.00 97.69 97 ASP A N 1
ATOM 702 C CA . ASP A 1 97 ? 12.807 -4.544 -0.178 1.00 97.69 97 ASP A CA 1
ATOM 703 C C . ASP A 1 97 ? 11.827 -3.959 0.854 1.00 97.69 97 ASP A C 1
ATOM 705 O O . ASP A 1 97 ? 11.607 -4.536 1.921 1.00 97.69 97 ASP A O 1
ATOM 709 N N . HIS A 1 98 ? 11.176 -2.845 0.522 1.00 97.38 98 HIS A N 1
ATOM 710 C CA . HIS A 1 98 ? 10.189 -2.217 1.400 1.00 97.38 98 HIS A CA 1
ATOM 711 C C . HIS A 1 98 ? 8.852 -2.005 0.699 1.00 97.38 98 HIS A C 1
ATOM 713 O O . HIS A 1 98 ? 8.783 -1.714 -0.499 1.00 97.38 98 HIS A O 1
ATOM 719 N N . ILE A 1 99 ? 7.778 -2.075 1.484 1.00 96.69 99 ILE A N 1
ATOM 720 C CA . ILE A 1 99 ? 6.459 -1.576 1.107 1.00 96.69 99 ILE A CA 1
ATOM 721 C C . ILE A 1 99 ? 6.085 -0.432 2.040 1.00 96.69 99 ILE A C 1
ATOM 723 O O . ILE A 1 99 ? 6.096 -0.584 3.258 1.00 96.69 99 ILE A O 1
ATOM 727 N N . MET A 1 100 ? 5.669 0.691 1.461 1.00 96.50 100 MET A N 1
ATOM 728 C CA . MET A 1 100 ? 4.984 1.753 2.180 1.00 96.50 100 MET A CA 1
ATOM 729 C C . MET A 1 100 ? 3.482 1.730 1.876 1.00 96.50 100 MET A C 1
ATOM 731 O O . MET A 1 100 ? 3.068 1.738 0.714 1.00 96.50 100 MET A O 1
ATOM 735 N N . VAL A 1 101 ? 2.657 1.702 2.925 1.00 96.75 101 VAL A N 1
ATOM 736 C CA . VAL A 1 101 ? 1.193 1.763 2.831 1.00 96.75 101 VAL A CA 1
ATOM 737 C C . VAL A 1 101 ? 0.730 3.216 2.805 1.00 96.75 101 VAL A C 1
ATOM 739 O O . VAL A 1 101 ? 0.956 3.970 3.752 1.00 96.75 101 VAL A O 1
ATOM 742 N N . MET A 1 102 ? 0.054 3.606 1.725 1.00 95.44 102 MET A N 1
ATOM 743 C CA . MET A 1 102 ? -0.361 4.992 1.464 1.00 95.44 102 MET A CA 1
ATOM 744 C C . MET A 1 102 ? -1.753 5.054 0.829 1.00 95.44 102 MET A C 1
ATOM 746 O O . MET A 1 102 ? -2.249 4.054 0.310 1.00 95.44 102 MET A O 1
ATOM 750 N N . ASP A 1 103 ? -2.391 6.226 0.819 1.00 92.50 103 ASP A N 1
ATOM 751 C CA . ASP A 1 103 ? -3.648 6.415 0.073 1.00 92.50 103 ASP A CA 1
ATOM 752 C C . ASP A 1 103 ? -3.427 6.296 -1.447 1.00 92.50 103 ASP A C 1
ATOM 754 O O . ASP A 1 103 ? -4.269 5.761 -2.171 1.00 92.50 103 ASP A O 1
ATOM 758 N N . THR A 1 104 ? -2.266 6.756 -1.918 1.00 91.75 104 THR A N 1
ATOM 759 C CA . THR A 1 104 ? -1.772 6.633 -3.294 1.00 91.75 104 THR A CA 1
ATOM 760 C C . THR A 1 104 ? -0.252 6.495 -3.280 1.00 91.75 104 THR A C 1
ATOM 762 O O . THR A 1 104 ? 0.407 7.061 -2.410 1.00 91.75 104 THR A O 1
ATOM 765 N N . CYS A 1 105 ? 0.315 5.772 -4.249 1.00 92.31 105 CYS A N 1
ATOM 766 C CA . CYS A 1 105 ? 1.767 5.756 -4.440 1.00 92.31 105 CYS A CA 1
ATOM 767 C C . CYS A 1 105 ? 2.279 7.110 -4.920 1.00 92.31 105 CYS A C 1
ATOM 769 O O . CYS A 1 105 ? 1.496 7.934 -5.399 1.00 92.31 105 CYS A O 1
ATOM 771 N N . ALA A 1 106 ? 3.585 7.338 -4.774 1.00 90.62 106 ALA A N 1
ATOM 772 C CA . ALA A 1 106 ? 4.197 8.567 -5.247 1.00 90.62 106 ALA A CA 1
ATOM 773 C C . ALA A 1 106 ? 3.971 8.721 -6.757 1.00 90.62 106 ALA A C 1
ATOM 775 O O . ALA A 1 106 ? 4.180 7.780 -7.527 1.00 90.62 106 ALA A O 1
ATOM 776 N N . ASP A 1 107 ? 3.556 9.915 -7.173 1.00 86.25 107 ASP A N 1
ATOM 777 C CA . ASP A 1 107 ? 3.425 10.278 -8.579 1.00 86.25 107 ASP A CA 1
ATOM 778 C C . ASP A 1 107 ? 4.515 11.308 -8.908 1.00 86.25 107 ASP A C 1
ATOM 780 O O . ASP A 1 107 ? 4.558 12.373 -8.294 1.00 86.25 107 ASP A O 1
ATOM 784 N N . PRO A 1 108 ? 5.413 11.031 -9.866 1.00 77.38 108 PRO A N 1
ATOM 785 C CA . PRO A 1 108 ? 6.477 11.964 -10.224 1.00 77.38 108 PRO A CA 1
ATOM 786 C C . PRO A 1 108 ? 5.974 13.246 -10.915 1.00 77.38 108 PRO A C 1
ATOM 788 O O . PRO A 1 108 ? 6.762 14.166 -11.148 1.00 77.38 108 PRO A O 1
ATOM 791 N N . HIS A 1 109 ? 4.692 13.310 -11.281 1.00 76.88 109 HIS A N 1
ATOM 792 C CA . HIS A 1 109 ? 4.037 14.466 -11.887 1.00 76.88 109 HIS A CA 1
ATOM 793 C C . HIS A 1 109 ? 3.112 15.221 -10.928 1.00 76.88 109 HIS A C 1
ATOM 795 O O . HIS A 1 109 ? 2.669 16.319 -11.282 1.00 76.88 109 HIS A O 1
ATOM 801 N N . ASP A 1 110 ? 2.841 14.676 -9.741 1.00 75.38 110 ASP A N 1
ATOM 802 C CA . ASP A 1 110 ? 2.058 15.347 -8.710 1.00 75.38 110 ASP A CA 1
ATOM 803 C C . ASP A 1 110 ? 2.976 15.829 -7.580 1.00 75.38 110 ASP A C 1
ATOM 805 O O . ASP A 1 110 ? 3.718 15.063 -6.974 1.00 75.38 110 ASP A O 1
ATOM 809 N N . PHE A 1 111 ? 2.927 17.130 -7.293 1.00 64.75 111 PHE A N 1
ATOM 810 C CA . PHE A 1 111 ? 3.609 17.715 -6.133 1.00 64.75 111 PHE A CA 1
ATOM 811 C C . PHE A 1 111 ? 2.767 17.600 -4.855 1.00 64.75 111 PHE A C 1
ATOM 813 O O . PHE A 1 111 ? 3.172 18.099 -3.801 1.00 64.75 111 PHE A O 1
ATOM 820 N N . GLY A 1 112 ? 1.582 16.990 -4.939 1.00 63.94 112 GLY A N 1
ATOM 821 C CA . GLY A 1 112 ? 0.845 16.523 -3.779 1.00 63.94 112 GLY A CA 1
ATOM 822 C C . GLY A 1 112 ? 1.717 15.581 -2.953 1.00 63.94 112 GLY A C 1
ATOM 823 O O . GLY A 1 112 ? 2.362 14.680 -3.479 1.00 63.94 112 GLY A O 1
ATOM 824 N N . LEU A 1 113 ? 1.763 15.805 -1.641 1.00 63.38 113 LEU A N 1
ATOM 825 C CA . LEU A 1 113 ? 2.449 14.884 -0.742 1.00 63.38 113 LEU A CA 1
ATOM 826 C C . LEU A 1 113 ? 1.687 13.548 -0.758 1.00 63.38 113 LEU A C 1
ATOM 828 O O . LEU A 1 113 ? 0.479 13.570 -0.495 1.00 63.38 113 LEU A O 1
ATOM 832 N N . PRO A 1 114 ? 2.344 12.404 -1.032 1.00 67.62 114 PRO A N 1
ATOM 833 C CA . PRO A 1 114 ? 1.719 11.101 -0.860 1.00 67.62 114 PRO A CA 1
ATO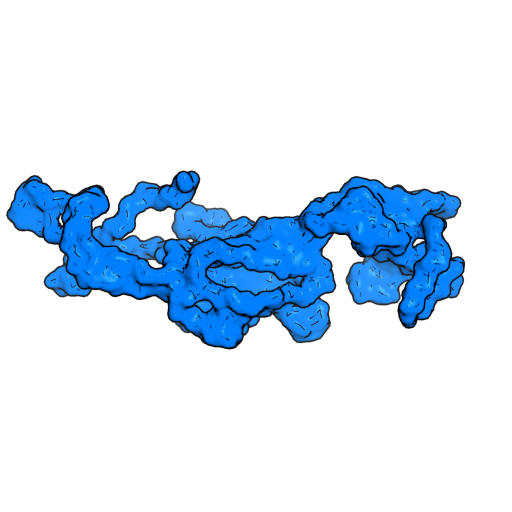M 834 C C . PRO A 1 114 ? 1.191 11.007 0.573 1.00 67.62 114 PRO A C 1
ATOM 836 O O . PRO A 1 114 ? 1.932 11.229 1.536 1.00 67.62 114 PRO A O 1
ATOM 839 N N . SER A 1 115 ? -0.110 10.756 0.712 1.00 79.88 115 SER A N 1
ATOM 840 C CA . SER A 1 115 ? -0.765 10.747 2.016 1.00 79.88 115 SER A CA 1
ATOM 841 C C . SER A 1 115 ? -0.462 9.427 2.713 1.00 79.88 115 SER A C 1
ATOM 843 O O . SER A 1 115 ? -0.995 8.369 2.365 1.00 79.88 115 SER A O 1
ATOM 845 N N . VAL A 1 116 ? 0.444 9.503 3.685 1.00 86.81 116 VAL A N 1
ATOM 846 C CA . VAL A 1 116 ? 0.686 8.429 4.642 1.00 86.81 116 VAL A CA 1
ATOM 847 C C . VAL A 1 116 ? -0.606 8.139 5.399 1.00 86.81 116 VAL A C 1
ATOM 849 O O . VAL A 1 116 ? -1.295 9.049 5.870 1.00 86.81 116 VAL A O 1
ATOM 852 N N . VAL A 1 117 ? -0.916 6.857 5.569 1.00 92.38 117 VAL A N 1
ATOM 853 C CA . VAL A 1 117 ? -2.119 6.438 6.285 1.00 92.38 117 VAL A CA 1
ATOM 854 C C . VAL A 1 117 ? -1.972 6.735 7.777 1.00 92.38 117 VAL A C 1
ATOM 856 O O . VAL A 1 117 ? -1.179 6.122 8.494 1.00 92.38 117 VAL A O 1
ATOM 859 N N . HIS A 1 118 ? -2.779 7.669 8.278 1.00 92.38 118 HIS A N 1
ATOM 860 C CA . HIS A 1 118 ? -2.790 8.021 9.695 1.00 92.38 118 HIS A CA 1
ATOM 861 C C . HIS A 1 118 ? -3.098 6.797 10.576 1.00 92.38 118 HIS A C 1
ATOM 863 O O . HIS A 1 118 ? -4.073 6.081 10.337 1.00 92.38 118 HIS A O 1
ATOM 869 N N . ARG A 1 119 ? -2.288 6.608 11.631 1.00 92.06 119 ARG A N 1
ATOM 870 C CA . ARG A 1 119 ? -2.348 5.482 12.590 1.00 92.06 119 ARG A CA 1
ATOM 871 C C . ARG A 1 119 ? -2.042 4.103 12.002 1.00 92.06 119 ARG A C 1
ATOM 873 O O . ARG A 1 119 ? -2.245 3.093 12.679 1.00 92.06 119 ARG A O 1
ATOM 880 N N . PHE A 1 120 ? -1.523 4.043 10.780 1.00 93.44 120 PHE A N 1
ATOM 881 C CA . PHE A 1 120 ? -0.856 2.834 10.323 1.00 93.44 120 PHE A CA 1
ATOM 882 C C . PHE A 1 120 ? 0.482 2.687 11.056 1.00 93.44 120 PHE A C 1
ATOM 884 O O . PHE A 1 120 ? 1.136 3.691 11.354 1.00 93.44 120 PHE A O 1
ATOM 891 N N . SER A 1 121 ? 0.863 1.452 11.388 1.00 92.56 121 SER A N 1
ATOM 892 C CA . SER A 1 121 ? 2.120 1.194 12.099 1.00 92.56 121 SER A CA 1
ATOM 893 C C . SER A 1 121 ? 3.317 1.709 11.297 1.00 92.56 121 SER A C 1
ATOM 895 O O . SER A 1 121 ? 3.287 1.670 10.068 1.00 92.56 121 SER A O 1
ATOM 897 N N . ASP A 1 122 ? 4.335 2.237 11.979 1.00 90.81 122 ASP A N 1
ATOM 898 C CA . ASP A 1 122 ? 5.546 2.811 11.363 1.00 90.81 122 ASP A CA 1
ATOM 899 C C . ASP A 1 122 ? 5.271 3.824 10.240 1.00 90.81 122 ASP A C 1
ATOM 901 O O . ASP A 1 122 ? 6.031 3.944 9.282 1.00 90.81 122 ASP A O 1
ATOM 905 N N . SER A 1 123 ? 4.158 4.563 10.324 1.00 91.06 123 SER A N 1
ATOM 906 C CA . SER A 1 123 ? 3.756 5.501 9.263 1.00 91.06 123 SER A CA 1
ATOM 907 C C . SER A 1 123 ? 3.630 4.822 7.889 1.00 91.06 123 SER A C 1
ATOM 909 O O . SER A 1 123 ? 3.891 5.429 6.855 1.00 91.06 123 SER A O 1
ATOM 911 N N . GLY A 1 124 ? 3.242 3.546 7.874 1.00 93.81 124 GLY A N 1
ATOM 912 C CA . GLY A 1 124 ? 3.064 2.766 6.657 1.00 93.81 124 GLY A CA 1
ATOM 913 C C . GLY A 1 124 ? 4.327 2.095 6.130 1.00 93.81 124 GLY A C 1
ATOM 914 O O . GLY A 1 124 ? 4.176 1.246 5.259 1.00 93.81 124 GLY A O 1
ATOM 915 N N . LEU A 1 125 ? 5.531 2.410 6.615 1.00 95.19 125 LEU A N 1
ATOM 916 C CA . LEU A 1 125 ? 6.773 1.787 6.141 1.00 95.19 125 LEU A CA 1
ATOM 917 C C . LEU A 1 125 ? 6.942 0.381 6.730 1.00 95.19 125 LEU A C 1
ATOM 919 O O . LEU A 1 125 ? 6.879 0.209 7.943 1.00 95.19 125 LEU A O 1
ATOM 923 N N . SER A 1 126 ? 7.145 -0.627 5.884 1.00 96.06 126 SER A N 1
ATOM 924 C CA . SER A 1 126 ? 7.418 -1.989 6.339 1.00 96.06 126 SER A CA 1
ATOM 925 C C . SER A 1 126 ? 8.833 -2.121 6.895 1.00 96.06 126 SER A C 1
ATOM 927 O O . SER A 1 126 ? 9.751 -1.406 6.484 1.00 96.06 126 SER A O 1
ATOM 929 N N . MET A 1 127 ? 9.032 -3.135 7.733 1.00 95.06 127 MET A N 1
ATOM 930 C CA . MET A 1 127 ? 10.366 -3.681 7.978 1.00 95.06 127 MET A CA 1
ATOM 931 C C . MET A 1 127 ? 10.976 -4.210 6.669 1.00 95.06 127 MET A C 1
ATOM 933 O O . MET A 1 127 ? 10.266 -4.373 5.667 1.00 95.06 127 MET A O 1
ATOM 937 N N . ASP A 1 128 ? 12.277 -4.495 6.698 1.00 96.06 128 ASP A N 1
ATOM 938 C CA . ASP A 1 128 ? 12.993 -5.168 5.615 1.00 96.06 128 ASP A CA 1
ATOM 939 C C . ASP A 1 128 ? 12.242 -6.434 5.193 1.00 96.06 128 ASP A C 1
ATOM 941 O O . ASP A 1 128 ? 11.905 -7.284 6.031 1.00 96.06 128 ASP A O 1
ATOM 945 N N . ALA A 1 129 ? 11.988 -6.577 3.892 1.00 97.38 129 ALA A N 1
ATOM 946 C CA . ALA A 1 129 ? 11.386 -7.793 3.382 1.00 97.38 129 ALA A CA 1
ATOM 947 C C . ALA A 1 129 ? 12.252 -9.007 3.724 1.00 97.38 129 ALA A C 1
ATOM 949 O O . ALA A 1 129 ? 13.485 -8.957 3.690 1.00 97.38 129 ALA A O 1
ATOM 950 N N . THR A 1 130 ? 11.594 -10.124 4.002 1.00 96.81 130 THR A N 1
ATOM 951 C CA . THR A 1 130 ? 12.248 -11.411 4.254 1.00 96.81 130 THR A CA 1
ATOM 952 C C . THR A 1 130 ? 11.815 -12.430 3.205 1.00 96.81 130 THR A C 1
ATOM 954 O O . THR A 1 130 ? 10.994 -12.134 2.334 1.00 96.81 130 THR A O 1
ATOM 957 N N . SER A 1 131 ? 12.370 -13.643 3.270 1.00 96.44 131 SER A N 1
ATOM 958 C CA . SER A 1 131 ? 12.043 -14.728 2.334 1.00 96.44 131 SER A CA 1
ATOM 959 C C . SER A 1 131 ? 12.262 -14.325 0.870 1.00 96.44 131 SER A C 1
ATOM 961 O O . SER A 1 131 ? 11.368 -14.484 0.044 1.00 96.44 131 SER A O 1
ATOM 963 N N . ASP A 1 132 ? 13.434 -13.753 0.569 1.00 95.62 132 ASP A N 1
ATOM 964 C CA . ASP A 1 132 ? 13.811 -13.280 -0.774 1.00 95.62 132 ASP A CA 1
ATOM 965 C C . ASP A 1 132 ? 12.820 -12.247 -1.348 1.00 95.62 132 ASP A C 1
ATOM 967 O O . ASP A 1 132 ? 12.430 -12.294 -2.514 1.00 95.62 132 ASP A O 1
ATOM 971 N N . GLY A 1 133 ? 12.367 -11.327 -0.490 1.00 95.75 133 GLY A N 1
ATOM 972 C CA . GLY A 1 133 ? 11.431 -10.265 -0.858 1.00 95.75 133 GLY A CA 1
ATOM 973 C C . GLY A 1 133 ? 9.962 -10.696 -0.924 1.00 95.75 133 GLY A C 1
ATOM 974 O O . GLY A 1 133 ? 9.120 -9.933 -1.395 1.00 95.75 133 GLY A O 1
ATOM 975 N N . ALA A 1 134 ? 9.626 -11.909 -0.469 1.00 96.44 134 ALA A N 1
ATOM 976 C CA . ALA A 1 134 ? 8.263 -12.443 -0.525 1.00 96.44 134 ALA A CA 1
ATOM 977 C C . ALA A 1 134 ? 7.416 -12.168 0.731 1.00 96.44 134 ALA A C 1
ATOM 979 O O . ALA A 1 134 ? 6.202 -12.384 0.700 1.00 96.44 134 ALA A O 1
ATOM 980 N N . ALA A 1 135 ? 8.022 -11.715 1.828 1.00 96.94 135 ALA A N 1
ATOM 981 C CA . ALA A 1 135 ? 7.334 -11.513 3.099 1.00 96.94 135 ALA A CA 1
ATOM 982 C C . ALA A 1 135 ? 7.564 -10.106 3.651 1.00 96.94 135 ALA A C 1
ATOM 984 O O . ALA A 1 135 ? 8.706 -9.663 3.778 1.00 96.94 135 ALA A O 1
ATOM 985 N N . PHE A 1 136 ? 6.471 -9.432 4.012 1.00 96.62 136 PHE A N 1
ATOM 986 C CA . PHE A 1 136 ? 6.467 -8.070 4.543 1.00 96.62 136 PHE A CA 1
ATOM 987 C C . PHE A 1 136 ? 5.678 -8.010 5.840 1.00 96.62 136 PHE A C 1
ATOM 989 O O . PHE A 1 136 ? 4.618 -8.624 5.980 1.00 96.62 136 PHE A O 1
ATOM 996 N N . ALA A 1 137 ? 6.172 -7.212 6.775 1.00 95.38 137 ALA A N 1
ATOM 997 C CA . ALA A 1 137 ? 5.508 -6.968 8.038 1.00 95.38 137 ALA A CA 1
ATOM 998 C C . ALA A 1 137 ? 5.759 -5.540 8.515 1.00 95.38 137 ALA A C 1
ATOM 1000 O O . ALA A 1 137 ? 6.760 -4.910 8.166 1.00 95.38 137 ALA A O 1
ATOM 1001 N N . TRP A 1 138 ? 4.841 -5.051 9.338 1.00 93.75 138 TRP A N 1
ATOM 1002 C CA . TRP A 1 138 ? 4.931 -3.760 10.009 1.00 93.75 138 TRP A CA 1
ATOM 1003 C C . TRP A 1 138 ? 4.999 -4.000 11.509 1.00 93.75 138 TRP A C 1
ATOM 1005 O O . TRP A 1 138 ? 4.243 -4.843 11.994 1.00 93.75 138 TRP A O 1
ATOM 1015 N N . HIS A 1 139 ? 5.902 -3.285 12.192 1.00 79.06 139 HIS A N 1
ATOM 1016 C CA . HIS A 1 139 ? 6.248 -3.400 13.615 1.00 79.06 139 HIS A CA 1
ATOM 1017 C C . HIS A 1 139 ? 5.517 -4.499 14.407 1.00 79.06 139 HIS A C 1
ATOM 1019 O O . HIS A 1 139 ? 4.370 -4.327 14.816 1.00 79.06 139 HIS A O 1
ATOM 1025 N N . ILE A 1 140 ? 6.192 -5.619 14.666 1.00 67.94 140 ILE A N 1
ATOM 1026 C CA . ILE A 1 140 ? 5.640 -6.725 15.476 1.00 67.94 140 ILE A CA 1
ATOM 1027 C C . ILE A 1 140 ? 6.192 -6.693 16.913 1.00 67.94 140 ILE A C 1
ATOM 1029 O O . ILE A 1 140 ? 5.725 -7.419 17.791 1.00 67.94 140 ILE A O 1
ATOM 1033 N N . GLU A 1 141 ? 7.198 -5.856 17.164 1.00 64.06 141 GLU A N 1
ATOM 1034 C CA . GLU A 1 141 ? 7.831 -5.711 18.471 1.00 64.06 141 GLU A CA 1
ATOM 1035 C C . GLU A 1 141 ? 6.956 -4.816 19.378 1.00 64.06 141 GLU A C 1
ATOM 1037 O O . GLU A 1 141 ? 6.136 -4.031 18.910 1.00 64.06 141 GLU A O 1
ATOM 1042 N N . ASP A 1 142 ? 6.997 -5.022 20.694 1.00 65.56 142 ASP A N 1
ATOM 1043 C CA . ASP A 1 142 ? 6.241 -4.242 21.696 1.00 65.56 142 ASP A CA 1
ATOM 1044 C C . ASP A 1 142 ? 4.699 -4.208 21.579 1.00 65.56 142 ASP A C 1
ATOM 1046 O O . ASP A 1 142 ? 4.029 -3.446 22.281 1.00 65.56 142 ASP A O 1
ATOM 1050 N N . GLY A 1 143 ? 4.101 -5.068 20.749 1.00 65.88 143 GLY A N 1
ATOM 1051 C CA . GLY A 1 143 ? 2.646 -5.140 20.585 1.00 65.88 143 GLY A CA 1
ATOM 1052 C C . GLY A 1 143 ? 2.058 -3.983 19.776 1.00 65.88 143 GLY A C 1
ATOM 1053 O O . GLY A 1 143 ? 0.848 -3.738 19.857 1.00 65.88 143 GLY A O 1
ATOM 1054 N N . ALA A 1 144 ? 2.877 -3.273 18.988 1.00 72.50 144 ALA A N 1
ATOM 1055 C CA . ALA A 1 144 ? 2.336 -2.304 18.048 1.00 72.50 144 ALA A CA 1
ATOM 1056 C C . ALA A 1 144 ? 1.366 -2.997 17.087 1.00 72.50 144 ALA A C 1
ATOM 1058 O O . ALA A 1 144 ? 1.549 -4.128 16.643 1.00 72.50 144 ALA A O 1
ATOM 1059 N N . SER A 1 145 ? 0.266 -2.311 16.822 1.00 85.25 145 SER A N 1
ATOM 1060 C CA . SER A 1 145 ? -0.804 -2.811 15.978 1.00 85.25 145 SER A CA 1
ATOM 1061 C C . SER A 1 145 ? -1.233 -1.701 15.043 1.00 85.25 145 SER A C 1
ATOM 1063 O O . SER A 1 145 ? -1.208 -0.517 15.394 1.00 85.25 145 SER A O 1
ATOM 1065 N N . THR A 1 146 ? -1.662 -2.080 13.847 1.00 89.81 146 THR A N 1
ATOM 1066 C CA . THR A 1 146 ? -2.194 -1.110 12.892 1.00 89.81 146 THR A CA 1
ATOM 1067 C C . THR A 1 146 ? -3.518 -0.585 13.431 1.00 89.81 146 THR A C 1
ATOM 1069 O O . THR A 1 146 ? -4.467 -1.344 13.540 1.00 89.81 146 THR A O 1
ATOM 1072 N N . THR A 1 147 ? -3.612 0.698 13.786 1.00 93.12 147 THR A N 1
ATOM 1073 C CA . THR A 1 147 ? -4.846 1.310 14.331 1.00 93.12 147 THR A CA 1
ATOM 1074 C C . THR A 1 147 ? -5.433 2.358 13.384 1.00 93.12 147 THR A C 1
ATOM 1076 O O . THR A 1 147 ? -6.165 3.263 13.801 1.00 93.12 147 THR A O 1
ATOM 1079 N N . SER A 1 148 ? -5.099 2.250 12.096 1.00 95.00 148 SER A N 1
ATOM 1080 C CA . SER A 1 148 ? -5.697 3.044 11.030 1.00 95.00 148 SER A CA 1
ATOM 1081 C C . SER A 1 148 ? -7.189 2.743 10.892 1.00 95.00 148 SER A C 1
ATOM 1083 O O . SER A 1 148 ? -7.706 1.746 11.397 1.00 95.00 148 SER A O 1
ATOM 1085 N N . ALA A 1 149 ? -7.902 3.635 10.205 1.00 96.69 149 ALA A N 1
ATOM 1086 C CA . ALA A 1 149 ? -9.283 3.365 9.829 1.00 96.69 149 ALA A CA 1
ATOM 1087 C C . ALA A 1 149 ? -9.349 2.132 8.913 1.00 96.69 149 ALA A C 1
ATOM 1089 O O . ALA A 1 149 ? -8.431 1.886 8.128 1.00 96.69 149 ALA A O 1
ATOM 1090 N N . GLY A 1 150 ? -10.456 1.393 8.961 1.00 96.94 150 GLY A N 1
ATOM 1091 C CA . GLY A 1 150 ? -10.715 0.377 7.946 1.00 96.94 150 GLY A CA 1
ATOM 1092 C C . GLY A 1 150 ? -10.834 1.013 6.558 1.00 96.94 150 GLY A C 1
ATOM 1093 O O . GLY A 1 150 ? -11.406 2.089 6.412 1.00 96.94 150 GLY A O 1
ATOM 1094 N N . GLY A 1 151 ? -10.314 0.388 5.511 1.00 96.62 151 GLY A N 1
ATOM 1095 C CA . GLY A 1 151 ? -10.330 0.965 4.169 1.00 96.62 151 GLY A CA 1
ATOM 1096 C C . GLY A 1 151 ? -9.532 0.160 3.158 1.00 96.62 151 GLY A C 1
ATOM 1097 O O . GLY A 1 151 ? -9.099 -0.951 3.437 1.00 96.62 151 GLY A O 1
ATOM 1098 N N . ILE A 1 152 ? -9.352 0.727 1.968 1.00 96.50 152 ILE A N 1
ATOM 1099 C CA . ILE A 1 152 ? -8.507 0.159 0.917 1.00 96.50 152 ILE A CA 1
ATOM 1100 C C . ILE A 1 152 ? -7.401 1.170 0.642 1.00 96.50 152 ILE A C 1
ATOM 1102 O O . ILE A 1 152 ? -7.688 2.295 0.235 1.00 96.50 152 ILE A O 1
ATOM 1106 N N . TYR A 1 153 ? -6.165 0.745 0.867 1.00 96.38 153 TYR A N 1
ATOM 1107 C CA 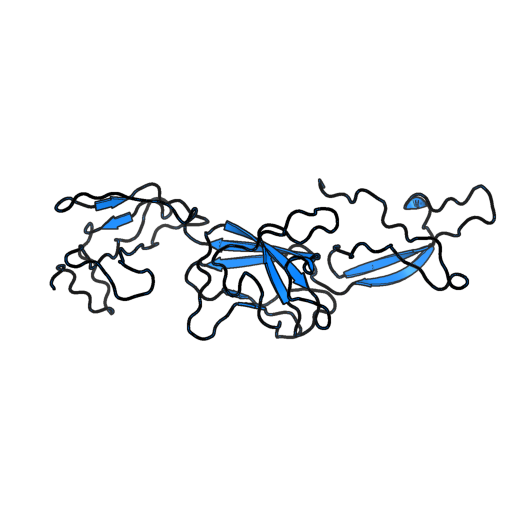. TYR A 1 153 ? -4.945 1.528 0.701 1.00 96.38 153 TYR A CA 1
ATOM 1108 C C . TYR A 1 153 ? -4.079 0.937 -0.412 1.00 96.38 153 TYR A C 1
ATOM 1110 O O . TYR A 1 153 ? -4.342 -0.169 -0.899 1.00 96.38 153 TYR A O 1
ATOM 1118 N N . ARG A 1 154 ? -3.043 1.661 -0.830 1.00 96.19 154 ARG A N 1
ATOM 1119 C CA . ARG A 1 154 ? -2.038 1.193 -1.788 1.00 96.19 154 ARG A CA 1
ATOM 1120 C C . ARG A 1 154 ? -0.836 0.614 -1.068 1.00 96.19 154 ARG A C 1
ATOM 1122 O O . ARG A 1 154 ? -0.398 1.150 -0.054 1.00 96.19 154 ARG A O 1
ATOM 1129 N N . MET A 1 155 ? -0.303 -0.461 -1.634 1.00 96.31 155 MET A N 1
ATOM 1130 C CA . MET A 1 155 ? 1.020 -0.974 -1.299 1.00 96.31 155 MET A CA 1
ATOM 1131 C C . MET A 1 155 ? 1.988 -0.432 -2.337 1.00 96.31 155 MET A C 1
ATOM 1133 O O . MET A 1 155 ? 1.874 -0.767 -3.515 1.00 96.31 155 MET A O 1
ATOM 1137 N N . CYS A 1 156 ? 2.909 0.416 -1.911 1.00 95.69 156 CYS A N 1
ATOM 1138 C CA . CYS A 1 156 ? 3.862 1.064 -2.797 1.00 95.69 156 CYS A CA 1
ATOM 1139 C C . CYS A 1 156 ? 5.245 0.520 -2.484 1.00 95.69 156 CYS A C 1
ATOM 1141 O O . CYS A 1 156 ? 5.611 0.449 -1.318 1.00 95.69 156 CYS A O 1
ATOM 1143 N N . TRP A 1 157 ? 5.980 0.081 -3.496 1.00 96.62 157 TRP A N 1
ATOM 1144 C CA . TRP A 1 157 ? 7.204 -0.697 -3.325 1.00 96.62 157 TRP A CA 1
ATOM 1145 C C . TRP A 1 157 ? 8.458 0.122 -3.633 1.00 96.62 157 TRP A C 1
ATOM 1147 O O . TRP A 1 157 ? 8.447 0.991 -4.513 1.00 96.62 157 TRP A O 1
ATOM 1157 N N . CYS A 1 158 ? 9.530 -0.187 -2.907 1.00 96.06 158 CYS A N 1
ATOM 1158 C CA . CYS A 1 158 ? 10.872 0.339 -3.109 1.00 96.06 158 CYS A CA 1
ATOM 1159 C C . CYS A 1 158 ? 11.894 -0.794 -2.954 1.00 96.06 158 CYS A C 1
ATOM 1161 O O . CYS A 1 158 ? 11.763 -1.643 -2.073 1.00 96.06 158 CYS A O 1
ATOM 1163 N N . ALA A 1 159 ? 12.885 -0.806 -3.842 1.00 96.56 159 ALA A N 1
ATOM 1164 C CA . ALA A 1 159 ? 13.883 -1.863 -3.926 1.00 96.56 159 ALA A CA 1
ATOM 1165 C C . ALA A 1 159 ? 14.988 -1.699 -2.879 1.00 96.56 159 ALA A C 1
ATOM 1167 O O . ALA A 1 159 ? 15.458 -0.581 -2.641 1.00 96.56 159 ALA A O 1
ATOM 1168 N N . ASN A 1 160 ? 15.488 -2.817 -2.361 1.00 96.19 160 ASN A N 1
ATOM 1169 C CA . ASN A 1 160 ? 16.681 -2.847 -1.525 1.00 96.19 160 ASN A CA 1
ATOM 1170 C C . ASN A 1 160 ? 17.868 -2.120 -2.195 1.00 96.19 160 ASN A C 1
ATOM 1172 O O . ASN A 1 160 ? 18.089 -2.209 -3.407 1.00 96.19 160 ASN A O 1
ATOM 1176 N N . GLY A 1 161 ? 18.659 -1.402 -1.398 1.00 93.38 161 GLY A N 1
ATOM 1177 C CA . GLY A 1 161 ? 19.818 -0.638 -1.869 1.00 93.38 161 GLY A CA 1
ATOM 1178 C C . GLY A 1 161 ? 19.491 0.724 -2.496 1.00 93.38 161 GLY A C 1
ATOM 1179 O O . GLY A 1 161 ? 20.416 1.424 -2.920 1.00 93.38 161 GLY A O 1
ATOM 1180 N N . PHE A 1 162 ? 18.216 1.121 -2.530 1.00 93.19 162 PHE A N 1
ATOM 1181 C CA . PHE A 1 162 ? 17.770 2.467 -2.899 1.00 93.19 162 PHE A CA 1
ATOM 1182 C C . PHE A 1 162 ? 17.289 3.252 -1.671 1.00 93.19 162 PHE A C 1
ATOM 1184 O O . PHE A 1 162 ? 17.237 2.739 -0.556 1.00 93.19 162 PHE A O 1
ATOM 1191 N N . ASP A 1 163 ? 16.987 4.536 -1.863 1.00 91.50 163 ASP A N 1
ATOM 1192 C CA . ASP A 1 163 ? 16.487 5.382 -0.783 1.00 91.50 163 ASP A CA 1
ATOM 1193 C C . ASP A 1 163 ? 15.005 5.082 -0.519 1.00 91.50 163 ASP A C 1
ATOM 1195 O O . ASP A 1 163 ? 14.140 5.574 -1.234 1.00 91.50 163 ASP A O 1
ATOM 1199 N N . CYS A 1 164 ? 14.710 4.265 0.491 1.00 93.88 164 CYS A N 1
ATOM 1200 C CA . CYS A 1 164 ? 13.356 3.799 0.809 1.00 93.88 164 CYS A CA 1
ATOM 1201 C C . CYS A 1 164 ? 12.826 4.353 2.146 1.00 93.88 164 CYS A C 1
ATOM 1203 O O . CYS A 1 164 ? 12.161 3.640 2.892 1.00 93.88 164 CYS A O 1
ATOM 1205 N N . HIS A 1 165 ? 13.127 5.614 2.473 1.00 89.75 165 HIS A N 1
ATOM 1206 C CA . HIS A 1 165 ? 12.731 6.220 3.756 1.00 89.75 165 HIS A CA 1
ATOM 1207 C C . HIS A 1 165 ? 11.515 7.143 3.642 1.00 89.75 165 HIS A C 1
ATOM 1209 O O . HIS A 1 165 ? 10.632 7.124 4.498 1.00 89.75 165 HIS A O 1
ATOM 1215 N N . ASP A 1 166 ? 11.463 7.939 2.575 1.00 90.00 166 ASP A N 1
ATOM 1216 C CA . ASP A 1 166 ? 10.420 8.937 2.371 1.00 90.00 166 ASP A CA 1
ATOM 1217 C C . ASP A 1 166 ? 9.325 8.415 1.443 1.00 90.00 166 ASP A C 1
ATOM 1219 O O . ASP A 1 166 ? 9.589 7.729 0.454 1.00 90.00 166 ASP A O 1
ATOM 1223 N N . SER A 1 167 ? 8.081 8.822 1.703 1.00 91.50 167 SER A N 1
ATOM 1224 C CA . SER A 1 167 ? 6.924 8.447 0.881 1.00 91.50 167 SER A CA 1
ATOM 1225 C C . SER A 1 167 ? 7.086 8.808 -0.595 1.00 91.50 167 SER A C 1
ATOM 1227 O O . SER A 1 167 ? 6.577 8.107 -1.468 1.00 91.50 167 SER A O 1
ATOM 1229 N N . GLY A 1 168 ? 7.861 9.857 -0.882 1.00 90.38 168 GLY A N 1
ATOM 1230 C CA . GLY A 1 168 ? 8.207 10.297 -2.228 1.00 90.38 168 GLY A CA 1
ATOM 1231 C C . GLY A 1 168 ? 9.117 9.348 -3.012 1.00 90.38 168 GLY A C 1
ATOM 1232 O O . GLY A 1 168 ? 9.347 9.622 -4.181 1.00 90.38 168 GLY A O 1
ATOM 1233 N N . HIS A 1 169 ? 9.634 8.265 -2.425 1.00 91.44 169 HIS A N 1
ATOM 1234 C CA . HIS A 1 169 ? 10.483 7.293 -3.129 1.00 91.44 169 HIS A CA 1
ATOM 1235 C C . HIS A 1 169 ? 9.738 6.019 -3.564 1.00 91.44 169 HIS A C 1
ATOM 1237 O O . HIS A 1 169 ? 10.262 5.217 -4.337 1.00 91.44 169 HIS A O 1
ATOM 1243 N N . PHE A 1 170 ? 8.487 5.847 -3.134 1.00 93.62 170 PHE A N 1
ATOM 1244 C CA . PHE A 1 170 ? 7.683 4.652 -3.392 1.00 93.62 170 PHE A CA 1
ATOM 1245 C C . PHE A 1 170 ? 6.749 4.848 -4.598 1.00 93.62 170 PHE A C 1
ATOM 1247 O O . PHE A 1 170 ? 5.541 5.055 -4.454 1.00 93.62 170 PHE A O 1
ATOM 1254 N N . PHE A 1 171 ? 7.316 4.794 -5.806 1.00 91.06 171 PHE A N 1
ATOM 1255 C CA . PHE A 1 171 ? 6.599 5.042 -7.070 1.00 91.06 171 PHE A CA 1
ATOM 1256 C C . PHE A 1 171 ? 5.911 3.808 -7.665 1.00 91.06 171 PHE A C 1
ATOM 1258 O O . PHE A 1 171 ? 5.034 3.942 -8.520 1.00 91.06 171 PHE A O 1
ATOM 1265 N N . VAL A 1 172 ? 6.339 2.603 -7.281 1.00 93.19 172 VAL A N 1
ATOM 1266 C CA . VAL A 1 172 ? 5.846 1.364 -7.891 1.00 93.19 172 VAL A CA 1
ATOM 1267 C C . VAL A 1 172 ? 4.620 0.886 -7.136 1.00 93.19 172 VAL A C 1
ATOM 1269 O O . VAL A 1 172 ? 4.702 0.480 -5.981 1.00 93.19 172 VAL A O 1
ATOM 1272 N N . ASP A 1 173 ? 3.475 0.914 -7.803 1.00 93.94 173 ASP A N 1
ATOM 1273 C CA . ASP A 1 173 ? 2.229 0.413 -7.246 1.00 93.94 173 ASP A CA 1
ATOM 1274 C C . ASP A 1 173 ? 2.197 -1.118 -7.306 1.00 93.94 173 ASP A C 1
ATOM 1276 O O . ASP A 1 173 ? 2.119 -1.707 -8.383 1.00 93.94 173 ASP A O 1
ATOM 1280 N N . ALA A 1 174 ? 2.280 -1.757 -6.140 1.00 95.50 174 ALA A N 1
ATOM 1281 C CA . ALA A 1 174 ? 2.262 -3.208 -5.992 1.00 95.50 174 ALA A CA 1
ATOM 1282 C C . ALA A 1 174 ? 0.846 -3.781 -5.834 1.00 95.50 174 ALA A C 1
ATOM 1284 O O . ALA A 1 174 ? 0.669 -5.003 -5.830 1.00 95.50 174 ALA A O 1
ATOM 1285 N N . GLY A 1 175 ? -0.168 -2.925 -5.678 1.00 95.38 175 GLY A N 1
ATOM 1286 C CA . GLY A 1 175 ? -1.555 -3.330 -5.480 1.00 95.38 175 GLY A CA 1
ATOM 1287 C C . GLY A 1 175 ? -2.202 -2.705 -4.251 1.00 95.38 175 GLY A C 1
ATOM 1288 O O . GLY A 1 175 ? -1.937 -1.554 -3.903 1.00 95.38 175 GLY A O 1
ATOM 1289 N N . THR A 1 176 ? -3.115 -3.445 -3.625 1.00 96.56 176 THR A N 1
ATOM 1290 C CA . THR A 1 176 ? -4.001 -2.921 -2.578 1.00 96.56 176 THR A CA 1
ATOM 1291 C C . THR A 1 176 ? -3.875 -3.675 -1.266 1.00 96.56 176 THR A C 1
ATOM 1293 O O . THR A 1 176 ? -3.908 -4.909 -1.255 1.00 96.56 176 THR A O 1
ATOM 1296 N N . LEU A 1 177 ? -3.873 -2.927 -0.166 1.00 97.06 177 LEU A N 1
ATOM 1297 C CA . LEU A 1 177 ? -4.035 -3.453 1.182 1.00 97.06 177 LEU A CA 1
ATOM 1298 C C . LEU A 1 177 ? -5.422 -3.073 1.712 1.00 97.06 177 LEU A C 1
ATOM 1300 O O . LEU A 1 177 ? -5.717 -1.894 1.907 1.00 97.06 177 LEU A O 1
ATOM 1304 N N . ALA A 1 178 ? -6.278 -4.065 1.940 1.00 97.50 178 ALA A N 1
ATOM 1305 C CA . ALA A 1 178 ? -7.542 -3.875 2.636 1.00 97.50 178 ALA A CA 1
ATOM 1306 C C . ALA A 1 178 ? -7.307 -3.927 4.150 1.00 97.50 178 ALA A C 1
ATOM 1308 O O . ALA A 1 178 ? -6.777 -4.908 4.661 1.00 97.50 178 ALA A O 1
ATOM 1309 N N . VAL A 1 179 ? -7.717 -2.895 4.878 1.00 97.50 179 VAL A N 1
ATOM 1310 C CA . VAL A 1 179 ? -7.752 -2.904 6.342 1.00 97.50 179 VAL A CA 1
ATOM 1311 C C . VAL A 1 179 ? -9.197 -3.094 6.774 1.00 97.50 179 VAL A C 1
ATOM 1313 O O . VAL A 1 179 ? -10.052 -2.262 6.472 1.00 97.50 179 VAL A O 1
ATOM 1316 N N . ILE A 1 180 ? -9.478 -4.196 7.457 1.00 97.31 180 ILE A N 1
ATOM 1317 C CA . ILE A 1 180 ? -10.780 -4.476 8.063 1.00 97.31 180 ILE A CA 1
ATOM 1318 C C . ILE A 1 180 ? -10.883 -3.687 9.367 1.00 97.31 180 ILE A C 1
ATOM 1320 O O . ILE A 1 180 ? -9.946 -3.694 10.164 1.00 97.31 180 ILE A O 1
ATOM 1324 N N . GLY A 1 181 ? -12.010 -3.015 9.595 1.00 96.12 181 GLY A N 1
ATOM 1325 C CA . GLY A 1 181 ? -12.273 -2.325 10.857 1.00 96.12 181 GLY A CA 1
ATOM 1326 C C . GLY A 1 181 ? -13.097 -1.041 10.719 1.00 96.12 181 GLY A C 1
ATOM 1327 O O . GLY A 1 181 ? -13.542 -0.691 9.622 1.00 96.12 181 GLY A O 1
ATOM 1328 N N . PRO A 1 182 ? -13.315 -0.310 11.825 1.00 95.62 182 PRO A N 1
ATOM 1329 C CA . PRO A 1 182 ? -14.168 0.879 11.842 1.00 95.62 182 PRO A CA 1
ATOM 1330 C C . PRO A 1 182 ? -13.647 2.028 10.961 1.00 95.62 182 PRO A C 1
ATOM 1332 O O . PRO A 1 182 ? -12.445 2.304 10.909 1.00 95.62 182 PRO A O 1
ATOM 1335 N N . ARG A 1 183 ? -14.556 2.749 10.291 1.00 95.31 183 ARG A N 1
ATOM 1336 C CA . ARG A 1 183 ? -14.261 3.949 9.485 1.00 95.31 183 ARG A CA 1
ATOM 1337 C C . ARG A 1 183 ? -15.493 4.847 9.326 1.00 95.31 183 ARG A C 1
ATOM 1339 O O . ARG A 1 183 ? -16.521 4.353 8.878 1.00 95.31 183 ARG A O 1
ATOM 1346 N N . PRO A 1 184 ? -15.372 6.173 9.544 1.00 93.81 184 PRO A N 1
ATOM 1347 C CA . PRO A 1 184 ? -14.197 6.889 10.062 1.00 93.81 184 PRO A CA 1
ATOM 1348 C C . PRO A 1 184 ? -13.912 6.530 11.530 1.00 93.81 184 PRO A C 1
ATOM 1350 O O . PRO A 1 184 ? -14.778 6.002 12.211 1.00 93.81 184 PRO A O 1
ATOM 1353 N N . LEU A 1 185 ? -12.716 6.819 12.051 1.00 92.31 185 LEU A N 1
ATOM 1354 C CA . LEU A 1 185 ? -12.403 6.531 13.466 1.00 92.31 185 LEU A CA 1
ATOM 1355 C C . LEU A 1 185 ? -13.163 7.438 14.453 1.00 92.31 185 LEU A C 1
ATOM 1357 O O . LEU A 1 185 ? -13.234 7.152 15.643 1.00 92.31 185 LEU A O 1
ATOM 1361 N N . TYR A 1 186 ? -13.752 8.530 13.963 1.00 91.44 186 TYR A N 1
ATOM 1362 C CA . TYR A 1 186 ? -14.502 9.500 14.758 1.00 91.44 186 TYR A CA 1
ATOM 1363 C C . TYR A 1 186 ? -16.009 9.301 14.564 1.00 91.44 186 TYR A C 1
ATOM 1365 O O . TYR A 1 186 ? -16.654 10.030 13.812 1.00 91.44 186 TYR A O 1
ATOM 1373 N N . GLN A 1 187 ? -16.567 8.285 15.223 1.00 92.94 187 GLN A N 1
ATOM 1374 C CA . GLN A 1 187 ? -17.996 7.950 15.169 1.00 92.94 187 GLN A CA 1
ATOM 1375 C C . GLN A 1 187 ? -18.625 7.988 16.560 1.00 92.94 187 GLN A C 1
ATOM 1377 O O . GLN A 1 187 ? -18.877 6.966 17.190 1.00 92.94 187 GLN A O 1
ATOM 1382 N N . HIS A 1 188 ? -18.860 9.198 17.061 1.00 91.38 188 HIS A N 1
ATOM 1383 C CA . HIS A 1 188 ? -19.366 9.399 18.415 1.00 91.38 188 HIS A CA 1
ATOM 1384 C C . HIS A 1 188 ? -20.759 8.790 18.621 1.00 91.38 188 HIS A C 1
ATOM 1386 O O . HIS A 1 188 ? -21.610 8.784 17.723 1.00 91.38 188 HIS A O 1
ATOM 1392 N N . ARG A 1 189 ? -20.989 8.309 19.843 1.00 91.44 189 ARG A N 1
ATOM 1393 C CA . ARG A 1 189 ? -22.261 7.760 20.311 1.00 91.44 189 ARG A CA 1
ATOM 1394 C C . ARG A 1 189 ? -22.591 8.331 21.682 1.00 91.44 189 ARG A C 1
ATOM 1396 O O . ARG A 1 189 ? -21.700 8.716 22.436 1.00 91.44 189 ARG A O 1
ATOM 1403 N N . THR A 1 190 ? -23.879 8.413 21.989 1.00 90.88 190 THR A N 1
ATOM 1404 C CA . THR A 1 190 ? -24.364 8.962 23.255 1.00 90.88 190 THR A CA 1
ATOM 1405 C C . THR A 1 190 ? -25.352 7.993 23.873 1.00 90.88 190 THR A C 1
ATOM 1407 O O . THR A 1 190 ? -26.323 7.604 23.232 1.00 90.88 190 THR A O 1
ATOM 1410 N N . CYS A 1 191 ? -25.110 7.651 25.133 1.00 91.06 191 CYS A N 1
ATOM 1411 C CA . CYS A 1 191 ? -26.023 6.890 25.972 1.00 91.06 191 CYS A CA 1
ATOM 1412 C C . CYS A 1 191 ? -26.352 7.690 27.233 1.00 91.06 191 CYS A C 1
ATOM 1414 O O . CYS A 1 191 ? -25.601 8.580 27.638 1.00 91.06 191 CYS A O 1
ATOM 1416 N N . VAL A 1 192 ? -27.495 7.386 27.844 1.00 91.44 192 VAL A N 1
ATOM 1417 C CA . VAL A 1 192 ? -27.972 8.065 29.052 1.00 91.44 192 VAL A CA 1
ATOM 1418 C C . VAL A 1 192 ? -27.714 7.167 30.257 1.00 91.44 192 VAL A C 1
ATOM 1420 O O . VAL A 1 192 ? -28.097 6.001 30.254 1.00 91.44 192 VAL A O 1
ATOM 1423 N N . SER A 1 193 ? -27.079 7.710 31.299 1.00 89.75 193 SER A N 1
ATOM 1424 C CA . SER A 1 193 ? -26.823 6.964 32.537 1.00 89.75 193 SER A CA 1
ATOM 1425 C C . SER A 1 193 ? -28.129 6.441 33.149 1.00 89.75 193 SER A C 1
ATOM 1427 O O . SER A 1 193 ? -29.116 7.172 33.251 1.00 89.75 193 SER A O 1
ATOM 1429 N N . GLY A 1 194 ? -28.137 5.162 33.533 1.00 86.94 194 GLY A N 1
ATOM 1430 C CA . GLY A 1 194 ? -29.317 4.465 34.053 1.00 86.94 194 GLY A CA 1
ATOM 1431 C C . GLY A 1 194 ? -30.310 3.978 32.991 1.00 86.94 194 GLY A C 1
ATOM 1432 O O . GLY A 1 194 ? -31.363 3.466 33.362 1.00 86.94 194 GLY A O 1
ATOM 1433 N N . GLN A 1 195 ? -30.009 4.132 31.698 1.00 89.19 195 GLN A N 1
ATOM 1434 C CA . GLN A 1 195 ? -30.794 3.575 30.591 1.00 89.19 195 GLN A CA 1
ATOM 1435 C C . GLN A 1 195 ? -30.016 2.467 29.874 1.00 89.19 195 GLN A C 1
ATOM 1437 O O . GLN A 1 195 ? -28.787 2.424 29.933 1.00 89.19 195 GLN A O 1
ATOM 1442 N N . VAL A 1 196 ? -30.736 1.594 29.163 1.00 86.25 196 VAL A N 1
ATOM 1443 C CA . VAL A 1 196 ? -30.114 0.622 28.253 1.00 86.25 196 VAL A CA 1
ATOM 1444 C C . VAL A 1 196 ? -29.384 1.382 27.144 1.00 86.25 196 VAL A C 1
ATOM 1446 O O . VAL A 1 196 ? -29.949 2.290 26.530 1.00 86.25 196 VAL A O 1
ATOM 1449 N N . CYS A 1 197 ? -28.125 1.022 26.905 1.00 87.50 197 CYS A N 1
ATOM 1450 C CA . CYS A 1 197 ? -27.282 1.639 25.889 1.00 87.50 197 CYS A CA 1
ATOM 1451 C C . CYS A 1 197 ? -27.285 0.772 24.625 1.00 87.50 197 CYS A C 1
ATOM 1453 O O . CYS A 1 197 ? -26.881 -0.388 24.655 1.00 87.50 197 CYS A O 1
ATOM 1455 N N . LEU A 1 198 ? -27.750 1.348 23.518 1.00 87.69 198 LEU A N 1
ATOM 1456 C CA . LEU A 1 198 ? -27.719 0.750 22.188 1.00 87.69 198 LEU A CA 1
ATOM 1457 C C . LEU A 1 198 ? -27.059 1.748 21.248 1.00 87.69 198 LEU A C 1
ATOM 1459 O O . LEU A 1 198 ? -27.444 2.919 21.206 1.00 87.69 198 LEU A O 1
ATOM 1463 N N . THR A 1 199 ? -26.094 1.276 20.470 1.00 87.31 199 THR A N 1
ATOM 1464 C CA . THR A 1 199 ? -25.484 2.075 19.412 1.00 87.31 199 THR A CA 1
ATOM 1465 C C . THR A 1 199 ? -25.680 1.379 18.075 1.00 87.31 199 THR A C 1
ATOM 1467 O O . THR A 1 199 ? -25.396 0.196 17.927 1.00 87.31 199 THR A O 1
ATOM 1470 N N . ALA A 1 200 ? -26.217 2.126 17.120 1.00 87.31 200 ALA A N 1
ATOM 1471 C CA . ALA A 1 200 ? -26.470 1.680 15.759 1.00 87.31 200 ALA A CA 1
ATOM 1472 C C . ALA A 1 200 ? -25.501 2.366 14.790 1.00 87.31 200 ALA A C 1
ATOM 1474 O O . ALA A 1 200 ? -24.752 3.274 15.182 1.00 87.31 200 ALA A O 1
ATOM 1475 N N . ASP A 1 201 ? -25.554 1.948 13.528 1.00 89.56 201 ASP A N 1
ATOM 1476 C CA . ASP A 1 201 ? -24.874 2.584 12.399 1.00 89.56 201 ASP A CA 1
ATOM 1477 C C . ASP A 1 201 ? -23.356 2.724 12.581 1.00 89.56 201 ASP A C 1
ATOM 1479 O O . ASP A 1 201 ? -22.767 3.719 12.149 1.00 89.56 201 ASP A O 1
ATOM 1483 N N . ILE A 1 202 ? -22.709 1.793 13.290 1.00 92.81 202 ILE A N 1
ATOM 1484 C CA . ILE A 1 202 ? -21.245 1.735 13.314 1.00 92.81 202 ILE A CA 1
ATOM 1485 C C . ILE A 1 202 ? -20.787 1.415 11.892 1.00 92.81 202 ILE A C 1
ATOM 1487 O O . ILE A 1 202 ? -21.138 0.389 11.316 1.00 92.81 202 ILE A O 1
ATOM 1491 N N . LEU A 1 203 ? -20.040 2.345 11.310 1.00 95.00 203 LEU A N 1
ATOM 1492 C CA . LEU A 1 203 ? -19.529 2.254 9.954 1.00 95.00 203 LEU A CA 1
ATOM 1493 C C . LEU A 1 203 ? -18.115 1.678 9.972 1.00 95.00 203 LEU A C 1
ATOM 1495 O O . LEU A 1 203 ? -17.296 2.001 10.841 1.00 95.00 203 LEU A O 1
ATOM 1499 N N . GLY A 1 204 ? -17.792 0.880 8.964 1.00 95.12 204 GLY A N 1
ATOM 1500 C CA . GLY A 1 204 ? -16.452 0.349 8.783 1.00 95.12 204 GLY A CA 1
ATOM 1501 C C . GLY A 1 204 ? -16.272 -0.383 7.470 1.00 95.12 204 GLY A C 1
ATOM 1502 O O . GLY A 1 204 ? -17.195 -0.516 6.668 1.00 95.12 204 GLY A O 1
ATOM 1503 N N . GLN A 1 205 ? -15.042 -0.823 7.247 1.00 96.31 205 GLN A N 1
ATOM 1504 C CA . GLN A 1 205 ? -14.672 -1.667 6.127 1.00 96.31 205 GLN A CA 1
ATOM 1505 C C . GLN A 1 205 ? -14.773 -3.125 6.564 1.00 96.31 205 GLN A C 1
ATOM 1507 O O . GLN A 1 205 ? -14.025 -3.547 7.443 1.00 96.31 205 GLN A O 1
ATOM 1512 N N . ASN A 1 206 ? -15.652 -3.885 5.905 1.00 94.75 206 ASN A N 1
ATOM 1513 C CA . ASN A 1 206 ? -15.856 -5.318 6.144 1.00 94.75 206 ASN A CA 1
ATOM 1514 C C . ASN A 1 206 ? -16.121 -5.662 7.624 1.00 94.75 206 ASN A C 1
ATOM 1516 O O . ASN A 1 206 ? -15.558 -6.629 8.129 1.00 94.75 206 ASN A O 1
ATOM 1520 N N . LEU A 1 207 ? -16.949 -4.862 8.307 1.00 93.88 207 LEU A N 1
ATOM 1521 C CA . LEU A 1 207 ? -17.487 -5.255 9.612 1.00 93.88 207 LEU A CA 1
ATOM 1522 C C . LEU A 1 207 ? -18.396 -6.478 9.446 1.00 93.88 207 LEU A C 1
ATOM 1524 O O . LEU A 1 207 ? -18.948 -6.701 8.361 1.00 93.88 207 LEU A O 1
ATOM 1528 N N . GLY A 1 208 ? -18.511 -7.283 10.496 1.00 92.81 208 GLY A N 1
ATOM 1529 C CA . GLY A 1 208 ? -19.250 -8.537 10.459 1.00 92.81 208 GLY A CA 1
ATOM 1530 C C . GLY A 1 208 ? -20.104 -8.775 11.696 1.00 92.81 208 GLY A C 1
ATOM 1531 O O . GLY A 1 208 ? -19.831 -8.288 12.794 1.00 92.81 208 GLY A O 1
ATOM 1532 N N . ASP A 1 209 ? -21.151 -9.578 11.517 1.00 92.12 209 ASP A N 1
ATOM 1533 C CA . ASP A 1 209 ? -21.889 -10.136 12.647 1.00 92.12 209 ASP A CA 1
ATOM 1534 C C . ASP A 1 209 ? -20.942 -10.939 13.546 1.00 92.12 209 ASP A C 1
ATOM 1536 O O . ASP A 1 209 ? -20.140 -11.749 13.075 1.00 92.12 209 ASP A O 1
ATOM 1540 N N . GLY A 1 210 ? -21.054 -10.731 14.856 1.00 89.62 210 GLY A N 1
ATOM 1541 C CA . GLY A 1 210 ? -20.161 -11.347 15.834 1.00 89.62 210 GLY A CA 1
ATOM 1542 C C . GLY A 1 210 ? -18.958 -10.499 16.244 1.00 89.62 210 GLY A C 1
ATOM 1543 O O . GLY A 1 210 ? -18.309 -10.883 17.222 1.00 89.62 210 GLY A O 1
ATOM 1544 N N . ASP A 1 211 ? -18.703 -9.366 15.575 1.00 93.00 211 ASP A N 1
ATOM 1545 C CA . ASP A 1 211 ? -17.751 -8.350 16.040 1.00 93.00 211 ASP A CA 1
ATOM 1546 C C . ASP A 1 211 ? -18.139 -7.840 17.439 1.00 93.00 211 ASP A C 1
ATOM 1548 O O . ASP A 1 211 ? -19.270 -8.010 17.903 1.00 93.00 211 ASP A O 1
ATOM 1552 N N . LEU A 1 212 ? -17.186 -7.236 18.146 1.00 91.31 212 LEU A N 1
ATOM 1553 C CA . LEU A 1 212 ? -17.368 -6.745 19.510 1.00 91.31 212 LEU A CA 1
ATOM 1554 C C . LEU A 1 212 ? -16.767 -5.350 19.639 1.00 91.31 212 LEU A C 1
ATOM 1556 O O . LEU A 1 212 ? -15.704 -5.062 19.086 1.00 91.31 212 LEU A O 1
ATOM 1560 N N . VAL A 1 213 ? -17.415 -4.498 20.429 1.00 91.31 213 VAL A N 1
ATOM 1561 C CA . VAL A 1 213 ? -16.876 -3.195 20.827 1.00 91.31 213 VAL A CA 1
ATOM 1562 C C . VAL A 1 213 ? -16.857 -3.089 22.341 1.00 91.31 213 VAL A C 1
ATOM 1564 O O . VAL A 1 213 ? -17.767 -3.545 23.028 1.00 91.31 213 VAL A O 1
ATOM 1567 N N . MET A 1 214 ? -15.810 -2.470 22.877 1.00 90.75 214 MET A N 1
ATOM 1568 C CA . MET A 1 214 ? -15.658 -2.280 24.313 1.00 90.75 214 MET A CA 1
ATOM 1569 C C . MET A 1 214 ? -15.560 -0.796 24.648 1.00 90.75 214 MET A C 1
ATOM 1571 O O . MET A 1 214 ? -14.796 -0.056 24.027 1.00 90.75 214 MET A O 1
ATOM 1575 N N . VAL A 1 215 ? -16.320 -0.361 25.648 1.00 91.44 215 VAL A N 1
ATOM 1576 C CA . VAL A 1 215 ? -16.208 0.977 26.221 1.00 91.44 215 VAL A CA 1
ATOM 1577 C C . VAL A 1 215 ? -15.030 0.992 27.189 1.00 91.44 215 VAL A C 1
ATOM 1579 O O . VAL A 1 215 ? -15.042 0.314 28.213 1.00 91.44 215 VAL A O 1
ATOM 1582 N N . LEU A 1 216 ? -14.022 1.789 26.853 1.00 90.88 216 LEU A N 1
ATOM 1583 C CA . LEU A 1 216 ? -12.799 1.993 27.623 1.00 90.88 216 LEU A CA 1
ATOM 1584 C C . LEU A 1 216 ? -12.499 3.492 27.688 1.00 90.88 216 LEU A C 1
ATOM 1586 O O . LEU A 1 216 ? -12.760 4.207 26.718 1.00 90.88 216 LEU A O 1
ATOM 1590 N N . ASP A 1 217 ? -11.882 3.954 28.775 1.00 89.56 217 ASP A N 1
ATOM 1591 C CA . ASP A 1 217 ? -11.320 5.310 28.835 1.00 89.56 217 ASP A CA 1
ATOM 1592 C C . ASP A 1 217 ? -10.166 5.458 27.828 1.00 89.56 217 ASP A C 1
ATOM 1594 O O . ASP A 1 217 ? -10.003 6.500 27.192 1.00 89.56 217 ASP A O 1
ATOM 1598 N N . THR A 1 218 ? -9.394 4.379 27.648 1.00 89.50 218 THR A N 1
ATOM 1599 C CA . THR A 1 218 ? -8.284 4.291 26.693 1.00 89.50 218 THR A CA 1
ATOM 1600 C C . THR A 1 218 ? -8.303 2.926 26.011 1.00 89.50 218 THR A C 1
ATOM 1602 O O . THR A 1 218 ? -8.146 1.898 26.665 1.00 89.50 218 THR A O 1
ATOM 1605 N N . CYS A 1 219 ? -8.466 2.907 24.686 1.00 90.44 219 CYS A N 1
ATOM 1606 C CA . CYS A 1 219 ? -8.465 1.670 23.900 1.00 90.44 219 CYS A CA 1
ATOM 1607 C C . CYS A 1 219 ? -7.173 0.863 24.112 1.00 90.44 219 CYS A C 1
ATOM 1609 O O . CYS A 1 219 ? -6.085 1.434 24.148 1.00 90.44 219 CYS A O 1
ATOM 1611 N N . GLY A 1 220 ? -7.299 -0.461 24.230 1.00 87.19 220 GLY A N 1
ATOM 1612 C CA . GLY A 1 220 ? -6.168 -1.378 24.423 1.00 87.19 220 GLY A CA 1
ATOM 1613 C C . GLY A 1 220 ? -5.613 -1.435 25.851 1.00 87.19 220 GLY A C 1
ATOM 1614 O O . GLY A 1 220 ? -4.772 -2.283 26.133 1.00 87.19 220 GLY A O 1
ATOM 1615 N N . LEU A 1 221 ? -6.090 -0.582 26.765 1.00 86.69 221 LEU A N 1
ATOM 1616 C CA . LEU A 1 221 ? -5.742 -0.637 28.183 1.00 86.69 221 LEU A CA 1
ATOM 1617 C C . LEU A 1 221 ? -6.906 -1.185 29.009 1.00 86.69 221 LEU A C 1
ATOM 1619 O O . LEU A 1 221 ? -8.073 -1.074 28.641 1.00 86.69 221 LEU A O 1
ATOM 1623 N N . PHE A 1 222 ? -6.583 -1.740 30.175 1.00 82.06 222 PHE A N 1
ATOM 1624 C CA . PHE A 1 222 ? -7.579 -2.184 31.146 1.00 82.06 222 PHE A CA 1
ATOM 1625 C C . PHE A 1 222 ? -8.181 -0.978 31.893 1.00 82.06 222 PHE A C 1
ATOM 1627 O O . PHE A 1 222 ? -7.845 -0.710 33.046 1.00 82.06 222 PHE A O 1
ATOM 1634 N N . THR A 1 223 ? -9.027 -0.207 31.207 1.00 86.12 223 THR A N 1
ATOM 1635 C CA . THR A 1 223 ? -9.621 1.046 31.712 1.00 86.12 223 THR A CA 1
ATOM 1636 C C . THR A 1 223 ? -11.121 1.141 31.419 1.00 86.12 223 THR A C 1
ATOM 1638 O O . THR A 1 223 ? -11.628 2.165 30.970 1.00 86.12 223 THR A O 1
ATOM 1641 N N . ALA A 1 224 ? -11.857 0.053 31.648 1.00 85.81 224 ALA A N 1
ATOM 1642 C CA . ALA A 1 224 ? -13.313 0.066 31.544 1.00 85.81 224 ALA A CA 1
ATOM 1643 C C . ALA A 1 224 ? -13.937 1.034 32.570 1.00 85.81 224 ALA A C 1
ATOM 1645 O O . ALA A 1 224 ? -13.557 0.979 33.748 1.00 85.81 224 ALA A O 1
ATOM 1646 N N . PRO A 1 225 ? -14.914 1.879 32.181 1.00 87.25 225 PRO A N 1
ATOM 1647 C CA . PRO A 1 225 ? -15.600 2.746 33.129 1.00 87.25 225 PRO A CA 1
ATOM 1648 C C . PRO A 1 225 ? -16.295 1.938 34.227 1.00 87.25 225 PRO A C 1
ATOM 1650 O O . PRO A 1 225 ? -16.980 0.945 33.962 1.00 87.25 225 PRO A O 1
ATOM 1653 N N . LEU A 1 226 ? -16.159 2.393 35.476 1.00 83.81 226 LEU A N 1
ATOM 1654 C CA . LEU A 1 226 ? -16.818 1.751 36.613 1.00 83.81 226 LEU A CA 1
ATOM 1655 C C . LEU A 1 226 ? -18.334 1.704 36.400 1.00 83.81 226 LEU A C 1
ATOM 1657 O O . LEU A 1 226 ? -18.947 2.686 35.975 1.00 83.81 226 LEU A O 1
ATOM 1661 N N . ARG A 1 227 ? -18.942 0.569 36.764 1.00 83.50 227 ARG A N 1
ATOM 1662 C CA . ARG A 1 227 ? -20.392 0.318 36.682 1.00 83.50 227 ARG A CA 1
ATOM 1663 C C . ARG A 1 227 ? -20.981 0.358 35.271 1.00 83.50 227 ARG A C 1
ATOM 1665 O O . ARG A 1 227 ? -22.204 0.399 35.135 1.00 83.50 227 ARG A O 1
ATOM 1672 N N . PHE A 1 228 ? -20.152 0.314 34.230 1.00 83.75 228 PHE A N 1
ATOM 1673 C CA . PHE A 1 228 ? -20.640 -0.020 32.899 1.00 83.75 228 PHE A CA 1
ATOM 1674 C C . PHE A 1 228 ? -20.991 -1.514 32.864 1.00 83.75 228 PHE A C 1
ATOM 1676 O O . PHE A 1 228 ? -20.222 -2.350 33.346 1.00 83.75 228 PHE A O 1
ATOM 1683 N N . VAL A 1 229 ? -22.171 -1.852 32.341 1.00 83.19 229 VAL A N 1
ATOM 1684 C CA . VAL A 1 229 ? -22.637 -3.246 32.239 1.00 83.19 229 VAL A CA 1
ATOM 1685 C C . VAL A 1 229 ? -21.641 -4.089 31.431 1.00 83.19 229 VAL A C 1
ATOM 1687 O O . VAL A 1 229 ? -20.989 -3.566 30.525 1.00 83.19 229 VAL A O 1
ATOM 1690 N N . ASN A 1 230 ? -21.472 -5.366 31.791 1.00 78.31 230 ASN A N 1
ATOM 1691 C CA . ASN A 1 230 ? -20.507 -6.286 31.167 1.00 78.31 230 ASN A CA 1
ATOM 1692 C C . ASN A 1 230 ? -19.077 -5.709 31.098 1.00 78.31 230 ASN A C 1
ATOM 1694 O O . ASN A 1 230 ? -18.331 -5.949 30.154 1.00 78.31 230 ASN A O 1
ATOM 1698 N N . ALA A 1 231 ? -18.722 -4.874 32.084 1.00 80.56 231 ALA A N 1
ATOM 1699 C CA . ALA A 1 231 ? -17.467 -4.128 32.142 1.00 80.56 231 ALA A CA 1
ATOM 1700 C C . ALA A 1 231 ? -17.116 -3.387 30.839 1.00 80.56 231 ALA A C 1
ATOM 1702 O O . ALA A 1 231 ? -15.953 -3.299 30.455 1.00 80.56 231 ALA A O 1
ATOM 1703 N N . GLY A 1 232 ? -18.124 -2.852 30.148 1.00 85.50 232 GLY A N 1
ATOM 1704 C CA . GLY A 1 232 ? -17.930 -2.104 28.909 1.00 85.50 232 GLY A CA 1
ATOM 1705 C C . GLY A 1 232 ? -17.936 -2.956 27.646 1.00 85.50 232 GLY A C 1
ATOM 1706 O O . GLY A 1 232 ? -18.018 -2.378 26.567 1.00 85.50 232 GLY A O 1
ATOM 1707 N N . MET A 1 233 ? -17.886 -4.284 27.728 1.00 88.12 233 MET A N 1
ATOM 1708 C CA . MET A 1 233 ? -17.924 -5.160 26.556 1.00 88.12 233 MET A CA 1
ATOM 1709 C C . MET A 1 233 ? -19.344 -5.256 25.994 1.00 88.12 233 MET A C 1
ATOM 1711 O O . MET A 1 233 ? -20.292 -5.492 26.744 1.00 88.12 233 MET A O 1
ATOM 1715 N N . SER A 1 234 ? -19.500 -5.035 24.688 1.00 90.19 234 SER A N 1
ATOM 1716 C CA . SER A 1 234 ? -20.782 -5.233 24.020 1.00 90.19 234 SER A CA 1
ATOM 1717 C C . SER A 1 234 ? -21.114 -6.715 23.943 1.00 90.19 234 SER A C 1
ATOM 1719 O O . SER A 1 234 ? -20.232 -7.570 23.907 1.00 90.19 234 SER A O 1
ATOM 1721 N N . ASP A 1 235 ? -22.394 -7.013 23.815 1.00 88.44 235 ASP A N 1
ATOM 1722 C CA . ASP A 1 235 ? -22.821 -8.274 23.237 1.00 88.44 235 ASP A CA 1
ATOM 1723 C C . ASP A 1 235 ? -22.338 -8.363 21.774 1.00 88.44 235 ASP A C 1
ATOM 1725 O O . ASP A 1 235 ? -21.924 -7.360 21.168 1.00 88.44 235 ASP A O 1
ATOM 1729 N N . ARG A 1 236 ? -22.400 -9.561 21.181 1.00 90.12 236 ARG A N 1
ATOM 1730 C CA . ARG A 1 236 ? -22.020 -9.766 19.776 1.00 90.12 236 ARG A CA 1
ATOM 1731 C C . ARG A 1 236 ? -22.803 -8.823 18.868 1.00 90.12 236 ARG A C 1
ATOM 1733 O O . ARG A 1 236 ? -24.034 -8.756 18.928 1.00 90.12 236 ARG A O 1
ATOM 1740 N N . MET A 1 237 ? -22.074 -8.096 18.032 1.00 90.62 237 MET A N 1
ATOM 1741 C CA . MET A 1 237 ? -22.662 -7.148 17.104 1.00 90.62 237 MET A CA 1
ATOM 1742 C C . MET A 1 237 ? -23.511 -7.865 16.057 1.00 90.62 237 MET A C 1
ATOM 1744 O O . MET A 1 237 ? -23.273 -9.025 15.716 1.00 90.62 237 MET A O 1
ATOM 1748 N N . THR A 1 238 ? -24.517 -7.152 15.564 1.00 89.69 238 THR A N 1
ATOM 1749 C CA . THR A 1 238 ? -25.484 -7.649 14.575 1.00 89.69 238 THR A CA 1
ATOM 1750 C C . THR A 1 238 ? -25.599 -6.674 13.406 1.00 89.69 238 THR A C 1
ATOM 1752 O O . THR A 1 238 ? -25.070 -5.557 13.475 1.00 89.69 238 THR A O 1
ATOM 1755 N N . LEU A 1 239 ? -26.339 -7.078 12.369 1.00 90.12 239 LEU A N 1
ATOM 1756 C CA . LEU A 1 239 ? -26.593 -6.282 11.168 1.00 90.12 239 LEU A CA 1
ATOM 1757 C C . LEU A 1 239 ? -25.283 -5.913 10.460 1.00 90.12 239 LEU A C 1
ATOM 1759 O O . LEU A 1 239 ? -24.976 -4.736 10.270 1.00 90.12 239 LEU A O 1
ATOM 1763 N N . ASP A 1 240 ? -24.503 -6.940 10.126 1.00 88.50 240 ASP A N 1
ATOM 1764 C CA . ASP A 1 240 ? -23.180 -6.860 9.505 1.00 88.50 240 ASP A CA 1
ATOM 1765 C C . ASP A 1 240 ? -22.197 -6.024 10.340 1.00 88.50 240 ASP A C 1
ATOM 1767 O O . ASP A 1 240 ? -21.454 -5.186 9.832 1.00 88.50 240 ASP A O 1
ATOM 1771 N N . GLY A 1 241 ? -22.238 -6.214 11.662 1.00 87.69 241 GLY A N 1
ATOM 1772 C CA . GLY A 1 241 ? -21.337 -5.520 12.584 1.00 87.69 241 GLY A CA 1
ATOM 1773 C C . GLY A 1 241 ? -21.605 -4.017 12.708 1.00 87.69 241 GLY A C 1
ATOM 1774 O O . GLY A 1 241 ? -20.698 -3.261 13.046 1.00 87.69 241 GLY A O 1
ATOM 1775 N N . SER A 1 242 ? -22.833 -3.553 12.451 1.00 91.38 242 SER A N 1
ATOM 1776 C CA . SER A 1 242 ? -23.190 -2.128 12.577 1.00 91.38 242 SER A CA 1
ATOM 1777 C C . SER A 1 242 ? -23.949 -1.784 13.865 1.00 91.38 242 SER A C 1
ATOM 1779 O O . SER A 1 242 ? -24.006 -0.614 14.255 1.00 91.38 242 SER A O 1
ATOM 1781 N N . HIS A 1 243 ? -24.499 -2.781 14.567 1.00 91.62 243 HIS A N 1
ATOM 1782 C CA . HIS A 1 243 ? -25.241 -2.586 15.814 1.00 91.62 243 HIS A CA 1
ATOM 1783 C C . HIS A 1 243 ? -24.539 -3.232 17.004 1.00 91.62 243 HIS A C 1
ATOM 1785 O O . HIS A 1 243 ? -24.387 -4.453 17.054 1.00 91.62 243 HIS A O 1
ATOM 1791 N N . ALA A 1 244 ? -24.205 -2.414 18.001 1.00 90.12 244 ALA A N 1
ATOM 1792 C CA . ALA A 1 244 ? -23.687 -2.851 19.290 1.00 90.12 244 ALA A CA 1
ATOM 1793 C C . ALA A 1 244 ? -24.701 -2.578 20.404 1.00 90.12 244 ALA A C 1
ATOM 1795 O O . ALA A 1 244 ? -25.281 -1.489 20.505 1.00 90.12 244 ALA A O 1
ATOM 1796 N N . HIS A 1 245 ? -24.889 -3.581 21.251 1.00 89.19 245 HIS A N 1
ATOM 1797 C CA . HIS A 1 245 ? -25.769 -3.536 22.407 1.00 89.19 245 HIS A CA 1
ATOM 1798 C C . HIS A 1 245 ? -25.010 -3.994 23.649 1.00 89.19 245 HIS A C 1
ATOM 1800 O O . HIS A 1 245 ? -24.015 -4.706 23.542 1.00 89.19 245 HIS A O 1
ATOM 1806 N N . TRP A 1 246 ? -25.450 -3.532 24.814 1.00 87.88 246 TRP A N 1
ATOM 1807 C CA . TRP A 1 246 ? -24.846 -3.880 26.093 1.00 87.88 246 TRP A CA 1
ATOM 1808 C C . TRP A 1 246 ? -25.926 -4.348 27.063 1.00 87.88 246 TRP A C 1
ATOM 1810 O O . TRP A 1 246 ? -26.903 -3.626 27.291 1.00 87.88 246 TRP A O 1
ATOM 1820 N N . GLY A 1 247 ? -25.723 -5.520 27.665 1.00 75.75 247 GLY A N 1
ATOM 1821 C CA . GLY A 1 247 ? -26.641 -6.092 28.651 1.00 75.75 247 GLY A CA 1
ATOM 1822 C C . GLY A 1 247 ? -27.893 -6.726 28.039 1.00 75.75 247 GLY A C 1
ATOM 1823 O O . GLY A 1 247 ? -28.926 -6.788 28.706 1.00 75.75 247 GLY A O 1
ATOM 1824 N N . GLY A 1 248 ? -27.831 -7.152 26.773 1.00 69.31 248 GLY A N 1
ATOM 1825 C CA . GLY A 1 248 ? -28.855 -7.992 26.150 1.00 69.31 248 GLY A CA 1
ATOM 1826 C C . GLY A 1 248 ? -28.760 -9.454 26.585 1.00 69.31 248 GLY A C 1
ATOM 1827 O O . GLY A 1 248 ? -29.795 -10.118 26.674 1.00 69.31 248 GLY A O 1
ATOM 1828 N N . TYR A 1 249 ? -27.551 -9.924 26.911 1.00 64.62 249 TYR A N 1
ATOM 1829 C CA . TYR A 1 249 ? -27.294 -11.239 27.493 1.00 64.62 249 TYR A CA 1
ATOM 1830 C C . TYR A 1 249 ? -26.323 -11.137 28.683 1.00 64.62 249 TYR A C 1
ATOM 1832 O O . TYR A 1 249 ? -25.395 -10.328 28.686 1.00 64.62 249 TYR A O 1
ATOM 1840 N N . ASP A 1 250 ? -26.526 -11.985 29.698 1.00 56.94 250 ASP A N 1
ATOM 1841 C CA . ASP A 1 250 ? -25.578 -12.195 30.807 1.00 56.94 250 ASP A CA 1
ATOM 1842 C C . ASP A 1 250 ? -24.427 -13.135 30.360 1.00 56.94 250 ASP A C 1
ATOM 1844 O O . ASP A 1 250 ? -24.072 -14.077 31.071 1.00 56.94 250 ASP A O 1
ATOM 1848 N N . ASP A 1 251 ? -23.876 -12.944 29.155 1.00 54.09 251 ASP A N 1
ATOM 1849 C CA . ASP A 1 251 ? -22.784 -13.776 28.628 1.00 54.09 251 ASP A CA 1
ATOM 1850 C C . ASP A 1 251 ? -21.434 -13.238 29.123 1.00 54.09 251 ASP A C 1
ATOM 1852 O O . ASP A 1 251 ? -20.767 -12.410 28.504 1.00 54.09 251 ASP A O 1
ATOM 1856 N N . CYS A 1 252 ? -21.037 -13.715 30.298 1.00 56.47 252 CYS A N 1
ATOM 1857 C CA . CYS A 1 252 ? -19.678 -13.583 30.806 1.00 56.47 252 CYS A CA 1
ATOM 1858 C C . CYS A 1 252 ? -18.801 -14.670 30.181 1.00 56.47 252 CYS A C 1
ATOM 1860 O O . CYS A 1 252 ? -18.635 -15.744 30.766 1.00 56.47 252 CYS A O 1
ATOM 1862 N N . ASP A 1 253 ? -18.236 -14.414 29.003 1.00 52.56 253 ASP A N 1
ATOM 1863 C CA . ASP A 1 253 ? -17.219 -15.303 28.441 1.00 52.56 253 ASP A CA 1
ATOM 1864 C C . ASP A 1 253 ? -15.920 -15.186 29.279 1.00 52.56 253 ASP A C 1
ATOM 1866 O O . ASP A 1 253 ? -15.118 -14.261 29.127 1.00 52.56 253 ASP A O 1
ATOM 1870 N N . GLU A 1 254 ? -15.723 -16.131 30.208 1.00 50.34 254 GLU A N 1
ATOM 1871 C CA . GLU A 1 254 ? -14.430 -16.453 30.843 1.00 50.34 254 GLU A CA 1
ATOM 1872 C C . GLU A 1 254 ? -13.338 -16.546 29.751 1.00 50.34 254 GLU A C 1
ATOM 1874 O O . GLU A 1 254 ? -13.533 -17.265 28.767 1.00 50.34 254 GLU A O 1
ATOM 1879 N N . PRO A 1 255 ? -12.196 -15.831 29.873 1.00 47.56 255 PRO A N 1
ATOM 1880 C CA . PRO A 1 255 ? -11.303 -15.943 31.033 1.00 47.56 255 PRO A CA 1
ATOM 1881 C C . PRO A 1 255 ? -10.893 -14.602 31.672 1.00 47.56 255 PRO A C 1
ATOM 1883 O O . PRO A 1 255 ? -10.035 -14.564 32.559 1.00 47.56 255 PRO A O 1
ATOM 1886 N N . TRP A 1 256 ? -11.446 -13.478 31.213 1.00 52.53 256 TRP A N 1
ATOM 1887 C CA . TRP A 1 256 ? -11.056 -12.157 31.704 1.00 52.53 256 TRP A CA 1
ATOM 1888 C C . TRP A 1 256 ? -12.024 -11.741 32.801 1.00 52.53 256 TRP A C 1
ATOM 1890 O O . TRP A 1 256 ? -13.147 -11.353 32.524 1.00 52.53 256 TRP A O 1
ATOM 1900 N N . ASN A 1 257 ? -11.551 -11.884 34.038 1.00 47.47 257 ASN A N 1
ATOM 1901 C CA . ASN A 1 257 ? -12.148 -11.654 35.360 1.00 47.47 257 ASN A CA 1
ATOM 1902 C C . ASN A 1 257 ? -12.842 -10.279 35.569 1.00 47.47 257 ASN A C 1
ATOM 1904 O O . ASN A 1 257 ? -12.566 -9.561 36.534 1.00 47.47 257 ASN A O 1
ATOM 1908 N N . PHE A 1 258 ? -13.708 -9.871 34.648 1.00 54.31 258 PHE A N 1
ATOM 1909 C CA . PHE A 1 258 ? -14.597 -8.735 34.770 1.00 54.31 258 PHE A CA 1
ATOM 1910 C C . PHE A 1 258 ? -15.766 -9.175 35.649 1.00 54.31 258 PHE A C 1
ATOM 1912 O O . PHE A 1 258 ? -16.502 -10.092 35.300 1.00 54.31 258 PHE A O 1
ATOM 1919 N N . ASP A 1 259 ? -15.943 -8.545 36.812 1.00 52.59 259 ASP A N 1
ATOM 1920 C CA . ASP A 1 259 ? -17.169 -8.726 37.587 1.00 52.59 259 ASP A CA 1
ATOM 1921 C C . ASP A 1 259 ? -18.331 -8.177 36.745 1.00 52.59 259 ASP A C 1
ATOM 1923 O O . ASP A 1 259 ? -18.572 -6.966 36.694 1.00 52.59 259 ASP A O 1
ATOM 1927 N N . CYS A 1 260 ? -19.022 -9.070 36.033 1.00 50.97 260 CYS A N 1
ATOM 1928 C CA . CYS A 1 260 ? -20.100 -8.753 35.096 1.00 50.97 260 CYS A CA 1
ATOM 1929 C C . CYS A 1 260 ? -21.256 -7.972 35.727 1.00 50.97 260 CYS A C 1
ATOM 1931 O O . CYS A 1 260 ? -22.112 -7.439 35.026 1.00 50.97 260 CYS A O 1
ATOM 1933 N N . ARG A 1 261 ? -21.285 -7.858 37.059 1.00 50.84 261 ARG A N 1
ATOM 1934 C CA . ARG A 1 261 ? -22.273 -7.060 37.787 1.00 50.84 261 ARG A CA 1
ATOM 1935 C C . ARG A 1 261 ? -21.923 -5.575 37.856 1.00 50.84 261 ARG A C 1
ATOM 1937 O O . ARG A 1 261 ? -22.627 -4.821 38.526 1.00 50.84 261 ARG A O 1
ATOM 1944 N N . GLY A 1 262 ? -20.842 -5.141 37.204 1.00 45.84 262 GLY A N 1
ATOM 1945 C CA . GLY A 1 262 ? -20.384 -3.755 37.268 1.00 45.84 262 GLY A CA 1
ATOM 1946 C C . GLY A 1 262 ? -19.897 -3.364 38.666 1.00 45.84 262 GLY A C 1
ATOM 1947 O O . GLY A 1 262 ? -19.955 -2.188 39.022 1.00 45.84 262 GLY A O 1
ATOM 1948 N N . VAL A 1 263 ? -19.451 -4.331 39.477 1.00 41.78 263 VAL A N 1
ATOM 1949 C CA . VAL A 1 263 ? -19.016 -4.090 40.8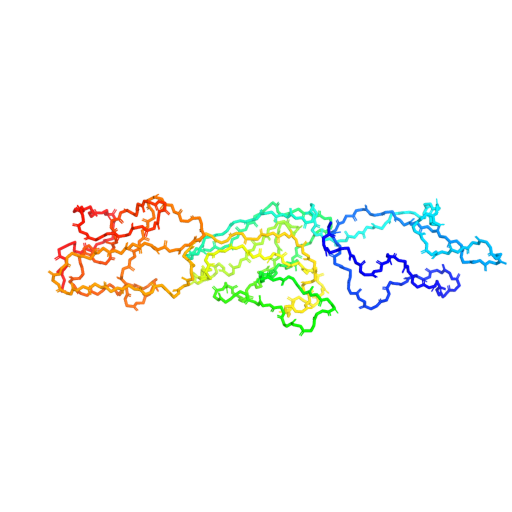59 1.00 41.78 263 VAL A CA 1
ATOM 1950 C C . VAL A 1 263 ? -17.490 -4.074 40.943 1.00 41.78 263 VAL A C 1
ATOM 1952 O O . VAL A 1 263 ? -16.846 -5.074 41.243 1.00 41.78 263 VAL A O 1
ATOM 1955 N N . ARG A 1 264 ? -16.922 -2.881 40.754 1.00 44.06 264 ARG A N 1
ATOM 1956 C CA . ARG A 1 264 ? -16.193 -2.184 41.827 1.00 44.06 264 ARG A CA 1
ATOM 1957 C C . ARG A 1 264 ? -16.601 -0.715 41.835 1.00 44.06 264 ARG A C 1
ATOM 1959 O O . ARG A 1 264 ? -16.839 -0.159 40.743 1.00 44.06 264 ARG A O 1
#

Sequence (264 aa):
NPAAPGGLPISQAAVANGTHFYWGHVPVSTPGGLYRLCWCSNPVAPAANCSRPSDFRTDAGTLHLVGPWPGLQGRTCVAGQPCAFDDFTGTYLDSGDHIMVMDTCADPHDFGLPSVVHRFSDSGLSMDATSDGAAFAWHIEDGASTTSAGGIYRMCWCANGFDCHDSGHFFVDAGTLAVIGPRPLYQHRTCVSGQVCLTADILGQNLGDGDLVMVLDTCGLFTAPLRFVNAGMSDRMTLDGSHAHWGGYDDCDEPWNFDCRGVR

Organism: NCBI:txid1333877

Radius of gyration: 25.97 Å; chains: 1; bounding box: 59×34×86 Å